Protein AF-A0A1Q4BIL8-F1 (afdb_monomer_lite)

pLDDT: mean 84.54, std 13.26, range [39.22, 97.56]

Radius of gyration: 21.9 Å; chains: 1; bounding box: 58×53×79 Å

Foldseek 3Di:
DVLVVVLLVVVVVQQQAAFPQFDPVLCVVLVLPPDPLSGHGLCNCPQVLLLVLVLVVVVCVLVPVVLVCQCVVDPVSVVVSVVVSLVSSLVSLLVVQLVVLVVCVVSVRGPPDPVSSVSSSVSNSVNNVSNVVSQQSDAFPLQGTNSLVRVCSVVVVCVVVLVVVVVVCCVVVVFPPVLVVVLVVLLVVLLVLLVVLLCVLVVLPDDDDPPCSCQALSVLLSCLLQSLQVSLQVVLVVVLVCCCVPVVDDPVVSLVSSLVSSLVSSVVSLVSSVVSNVPPDPRPSVSSSVSSNCQQNVQSVSCSVRVDPDGRHSSSSSSVSSRVVRVVVPDPPPPPPPPPPDD

Sequence (343 aa):
MAVIAGVLIVYALGSKIPLPGLDAERLVAAGASQGPAARFSVMALGLTPLLTVLVFIEFARLLIPQFRQWQSASFANAVWVGRIVTICAIVLAALQGFGVVAALTRIGVVEADNATILADVAALVGGTLVLIWLADRIVLPGVGNGFWLLWIAPFLAGLATQIAIAIAAMQTGAVTGSAVLISAAYLLIASAAVVVVNIIIARGESGQDSTSELGGPKGIAMRALIWSPLLANVAAGYIAALFYVVFAWSTPALLLTRLILFIPLIVLFVLAYARQTNGQGAVPWSLLALLQLVVCVVGEWLTMGLGLPWRLDGALLIVTVTVLTSLLRLLPVSRGAPATASA

Structure (mmCIF, N/CA/C/O backbone):
data_AF-A0A1Q4BIL8-F1
#
_entry.id   AF-A0A1Q4BIL8-F1
#
loop_
_atom_site.group_PDB
_atom_site.id
_atom_site.type_symbol
_atom_site.label_atom_id
_atom_site.label_alt_id
_atom_site.label_comp_id
_atom_site.label_asym_id
_atom_site.label_entity_id
_atom_site.label_seq_id
_atom_site.pdbx_PDB_ins_code
_atom_site.Cartn_x
_atom_site.Cartn_y
_atom_site.Cartn_z
_atom_site.occupancy
_atom_site.B_iso_or_equiv
_atom_site.auth_seq_id
_atom_site.auth_comp_id
_atom_site.auth_asym_id
_atom_site.auth_atom_id
_atom_site.pdbx_PDB_model_num
ATOM 1 N N . MET A 1 1 ? -3.088 -20.355 9.223 1.00 80.94 1 MET A N 1
ATOM 2 C CA . MET A 1 1 ? -1.667 -20.282 8.806 1.00 80.94 1 MET A CA 1
ATOM 3 C C . MET A 1 1 ? -1.402 -20.935 7.450 1.00 80.94 1 MET A C 1
ATOM 5 O O . MET A 1 1 ? -0.901 -20.238 6.581 1.00 80.94 1 MET A O 1
ATOM 9 N N . ALA A 1 2 ? -1.784 -22.199 7.212 1.00 85.88 2 ALA A N 1
ATOM 10 C CA . ALA A 1 2 ? -1.545 -22.874 5.922 1.00 85.88 2 ALA A CA 1
ATOM 11 C C . ALA A 1 2 ? -2.129 -22.132 4.700 1.00 85.88 2 ALA A C 1
ATOM 13 O O . ALA A 1 2 ? -1.437 -21.958 3.703 1.00 85.88 2 ALA A O 1
ATOM 14 N N . VAL A 1 3 ? -3.361 -21.614 4.806 1.00 87.62 3 VAL A N 1
ATOM 15 C CA . VAL A 1 3 ? -4.001 -20.816 3.738 1.00 87.62 3 VAL A CA 1
ATOM 16 C C . VAL A 1 3 ? -3.187 -19.565 3.398 1.00 87.62 3 VAL A C 1
ATOM 18 O O . VAL A 1 3 ? -2.962 -19.281 2.229 1.00 87.62 3 VAL A O 1
ATOM 21 N N . ILE A 1 4 ? -2.693 -18.850 4.413 1.00 88.81 4 ILE A N 1
ATOM 22 C CA . ILE A 1 4 ? -1.891 -17.633 4.227 1.00 88.81 4 ILE A CA 1
ATOM 23 C C . ILE A 1 4 ? -0.582 -17.968 3.508 1.00 88.81 4 ILE A C 1
ATOM 25 O O . ILE A 1 4 ? -0.230 -17.303 2.540 1.00 88.81 4 ILE A O 1
ATOM 29 N N . ALA A 1 5 ? 0.113 -19.025 3.940 1.00 88.56 5 ALA A N 1
ATOM 30 C CA . ALA A 1 5 ? 1.338 -19.473 3.285 1.00 88.56 5 ALA A CA 1
ATOM 31 C C . ALA A 1 5 ? 1.084 -19.868 1.821 1.00 88.56 5 ALA A C 1
ATOM 33 O O . ALA A 1 5 ? 1.806 -19.417 0.938 1.00 88.56 5 ALA A O 1
ATOM 34 N N . GLY A 1 6 ? 0.023 -20.636 1.552 1.00 90.81 6 GLY A N 1
ATOM 35 C CA . GLY A 1 6 ? -0.364 -21.015 0.192 1.00 90.81 6 GLY A CA 1
ATOM 36 C C . GLY A 1 6 ? -0.649 -19.804 -0.696 1.00 90.81 6 GLY A C 1
ATOM 37 O O . GLY A 1 6 ? -0.119 -19.713 -1.799 1.00 90.81 6 GLY A O 1
ATOM 38 N N . VAL A 1 7 ? -1.410 -18.830 -0.196 1.00 91.56 7 VAL A N 1
ATOM 39 C CA . VAL A 1 7 ? -1.706 -17.582 -0.914 1.00 91.56 7 VAL A CA 1
ATOM 40 C C . VAL A 1 7 ? -0.429 -16.790 -1.222 1.00 91.56 7 VAL A C 1
ATOM 42 O O . VAL A 1 7 ? -0.251 -16.337 -2.351 1.00 91.56 7 VAL A O 1
ATOM 45 N N . LEU A 1 8 ? 0.486 -16.654 -0.255 1.00 88.94 8 LEU A N 1
ATOM 46 C CA . LEU A 1 8 ? 1.759 -15.954 -0.461 1.00 88.94 8 LEU A CA 1
ATOM 47 C C . LEU A 1 8 ? 2.669 -16.682 -1.460 1.00 88.94 8 LEU A C 1
ATOM 49 O O . LEU A 1 8 ? 3.360 -16.027 -2.237 1.00 88.94 8 LEU A O 1
ATOM 53 N N . ILE A 1 9 ? 2.642 -18.017 -1.486 1.00 90.25 9 ILE A N 1
ATOM 54 C CA . ILE A 1 9 ? 3.358 -18.820 -2.486 1.00 90.25 9 ILE A CA 1
ATOM 55 C C . ILE A 1 9 ? 2.775 -18.583 -3.880 1.00 90.25 9 ILE A C 1
ATOM 57 O O . ILE A 1 9 ? 3.532 -18.323 -4.811 1.00 90.25 9 ILE A O 1
ATOM 61 N N . VAL A 1 10 ? 1.447 -18.618 -4.034 1.00 91.19 10 VAL A N 1
ATOM 62 C CA . VAL A 1 10 ? 0.792 -18.346 -5.325 1.00 91.19 10 VAL A CA 1
ATOM 63 C C . VAL A 1 10 ? 1.121 -16.933 -5.808 1.00 91.19 10 VAL A C 1
ATOM 65 O O . VAL A 1 10 ? 1.480 -16.759 -6.971 1.00 91.19 10 VAL A O 1
ATOM 68 N N . TYR A 1 11 ? 1.091 -15.941 -4.915 1.00 89.94 11 TYR A N 1
ATOM 69 C CA . TYR A 1 11 ? 1.528 -14.578 -5.220 1.00 89.94 11 TYR A CA 1
ATOM 70 C C . TYR A 1 11 ? 2.993 -14.531 -5.691 1.00 89.94 11 TYR A C 1
ATOM 72 O O . TYR A 1 11 ? 3.292 -13.937 -6.726 1.00 89.94 11 TYR A O 1
ATOM 80 N N . ALA A 1 12 ? 3.904 -15.189 -4.968 1.00 86.62 12 ALA A N 1
ATOM 81 C CA . ALA A 1 12 ? 5.334 -15.203 -5.279 1.00 86.62 12 ALA A CA 1
ATOM 82 C C . ALA A 1 12 ? 5.684 -15.975 -6.562 1.00 86.62 12 ALA A C 1
ATOM 84 O O . ALA A 1 12 ? 6.704 -15.694 -7.190 1.00 86.62 12 ALA A O 1
ATOM 85 N N . LEU A 1 13 ? 4.877 -16.967 -6.942 1.00 89.38 13 LEU A N 1
ATOM 86 C CA . LEU A 1 13 ? 4.998 -17.655 -8.225 1.00 89.38 13 LEU A CA 1
ATOM 87 C C . LEU A 1 13 ? 4.446 -16.781 -9.351 1.00 89.38 13 LEU A C 1
ATOM 89 O O . LEU A 1 13 ? 5.132 -16.579 -10.348 1.00 89.38 13 LEU A O 1
ATOM 93 N N . GLY A 1 14 ? 3.258 -16.198 -9.166 1.00 87.62 14 GLY A N 1
ATOM 94 C CA . GLY A 1 14 ? 2.633 -15.307 -10.143 1.00 87.62 14 GLY A CA 1
ATOM 95 C C . GLY A 1 14 ? 3.488 -14.081 -10.471 1.00 87.62 14 GLY A C 1
ATOM 96 O O . GLY A 1 14 ? 3.580 -13.694 -11.631 1.00 87.62 14 GLY A O 1
ATOM 97 N N . SER A 1 15 ? 4.192 -13.517 -9.486 1.00 84.56 15 SER A N 1
ATOM 98 C CA . SER A 1 15 ? 5.105 -12.384 -9.697 1.00 84.56 15 SER A CA 1
ATOM 99 C C . SER A 1 15 ? 6.368 -12.726 -10.499 1.00 84.56 15 SER A C 1
ATOM 101 O O . SER A 1 15 ? 7.107 -11.826 -10.895 1.00 84.56 15 SER A O 1
ATOM 103 N N . LYS A 1 16 ? 6.622 -14.013 -10.765 1.00 86.06 16 LYS A N 1
ATOM 104 C CA . LYS A 1 16 ? 7.736 -14.488 -11.599 1.00 86.06 16 LYS A CA 1
ATOM 105 C C . LYS A 1 16 ? 7.311 -14.880 -13.013 1.00 86.06 16 LYS A C 1
ATOM 107 O O . LYS A 1 16 ? 8.192 -15.109 -13.835 1.00 86.06 16 LYS A O 1
ATOM 112 N N . ILE A 1 17 ? 6.009 -14.967 -13.295 1.00 89.06 17 ILE A N 1
ATOM 113 C CA . ILE A 1 17 ? 5.495 -15.299 -14.630 1.00 89.06 17 ILE A CA 1
ATOM 114 C C . ILE A 1 17 ? 5.518 -14.017 -15.477 1.00 89.06 17 ILE A C 1
ATOM 116 O O . ILE A 1 17 ? 4.785 -13.083 -15.137 1.00 89.06 17 ILE A O 1
ATOM 120 N N . PRO A 1 18 ? 6.350 -13.932 -16.533 1.00 88.75 18 PRO A N 1
ATOM 121 C CA . PRO A 1 18 ? 6.427 -12.748 -17.384 1.00 88.75 18 PRO A CA 1
ATOM 122 C C . PRO A 1 18 ? 5.135 -12.552 -18.183 1.00 88.75 18 PRO A C 1
ATOM 124 O O . PRO A 1 18 ? 4.337 -13.479 -18.339 1.00 88.75 18 PRO A O 1
ATOM 127 N N . LEU A 1 19 ? 4.931 -11.335 -18.685 1.00 89.44 19 LEU A N 1
ATOM 128 C CA . LEU A 1 19 ? 3.843 -11.072 -19.624 1.00 89.44 19 LEU A CA 1
ATOM 129 C C . LEU A 1 19 ? 4.059 -11.846 -20.941 1.00 89.44 19 LEU A C 1
ATOM 131 O O . LEU A 1 19 ? 5.206 -11.951 -21.380 1.00 89.44 19 LEU A O 1
ATOM 135 N N . PRO A 1 20 ? 2.993 -12.383 -21.563 1.00 87.44 20 PRO A N 1
ATOM 136 C CA . PRO A 1 20 ? 3.086 -13.146 -22.809 1.00 87.44 20 PRO A CA 1
ATOM 137 C C . PRO A 1 20 ? 3.839 -12.434 -23.940 1.00 87.44 20 PRO A C 1
ATOM 139 O O . PRO A 1 20 ? 4.628 -13.071 -24.632 1.00 87.44 20 PRO A O 1
ATOM 142 N N . GLY A 1 21 ? 3.606 -11.133 -24.123 1.00 84.81 21 GLY A N 1
ATOM 143 C CA . GLY A 1 21 ? 4.188 -10.321 -25.193 1.00 84.81 21 GLY A CA 1
ATOM 144 C C . GLY A 1 21 ? 5.565 -9.727 -24.903 1.00 84.81 21 GLY A C 1
ATOM 145 O O . GLY A 1 21 ? 6.046 -8.909 -25.686 1.00 84.81 21 GLY A O 1
ATOM 146 N N . LEU A 1 22 ? 6.180 -10.069 -23.768 1.00 85.31 22 LEU A N 1
ATOM 147 C CA . LEU A 1 22 ? 7.385 -9.403 -23.283 1.00 85.31 22 LEU A CA 1
ATOM 148 C C . LEU A 1 22 ? 8.672 -10.044 -23.809 1.00 85.31 22 LEU A C 1
ATOM 150 O O . LEU A 1 22 ? 8.974 -11.200 -23.515 1.00 85.31 22 LEU A O 1
ATOM 154 N N . ASP A 1 23 ? 9.487 -9.241 -24.492 1.00 84.25 23 ASP A N 1
ATOM 155 C CA . ASP A 1 23 ? 10.828 -9.623 -24.928 1.00 84.25 23 ASP A CA 1
ATOM 156 C C . ASP A 1 23 ? 11.857 -9.343 -23.815 1.00 84.25 23 ASP A C 1
ATOM 158 O O . ASP A 1 23 ? 12.168 -8.194 -23.476 1.00 84.25 23 ASP A O 1
ATOM 162 N N . ALA A 1 24 ? 12.385 -10.415 -23.219 1.00 78.19 24 ALA A N 1
ATOM 163 C CA . ALA A 1 24 ? 13.335 -10.337 -22.112 1.00 78.19 24 ALA A CA 1
ATOM 164 C C . ALA A 1 24 ? 14.698 -9.750 -22.521 1.00 78.19 24 ALA A C 1
ATOM 166 O O . ALA A 1 24 ? 15.341 -9.087 -21.704 1.00 78.19 24 ALA A O 1
ATOM 167 N N . GLU A 1 25 ? 15.141 -9.958 -23.762 1.00 80.62 25 GLU A N 1
ATOM 168 C CA . GLU A 1 25 ? 16.418 -9.426 -24.245 1.00 80.62 25 GLU A CA 1
ATOM 169 C C . GLU A 1 25 ? 16.317 -7.916 -24.450 1.00 80.62 25 GLU A C 1
ATOM 171 O O . GLU A 1 25 ? 17.175 -7.158 -23.986 1.00 80.62 25 GLU A O 1
ATOM 176 N N . ARG A 1 26 ? 15.210 -7.455 -25.044 1.00 80.69 26 ARG A N 1
ATOM 177 C CA . ARG A 1 26 ? 14.934 -6.019 -25.199 1.00 80.69 26 ARG A CA 1
ATOM 178 C C . ARG A 1 26 ? 14.719 -5.323 -23.866 1.00 80.69 26 ARG A C 1
ATOM 180 O O . ARG A 1 26 ? 15.153 -4.185 -23.702 1.00 80.69 26 ARG A O 1
ATOM 187 N N . LEU A 1 27 ? 14.117 -6.006 -22.891 1.00 77.00 27 LEU A N 1
ATOM 188 C CA . LEU A 1 27 ? 13.995 -5.495 -21.527 1.00 77.00 27 LEU A CA 1
ATOM 189 C C . LEU A 1 27 ? 15.375 -5.229 -20.897 1.00 77.00 27 LEU A C 1
ATOM 191 O O . LEU A 1 27 ? 15.571 -4.206 -20.237 1.00 77.00 27 LEU A O 1
ATOM 195 N N . VAL A 1 28 ? 16.342 -6.129 -21.112 1.00 77.12 28 VAL A N 1
ATOM 196 C CA . VAL A 1 28 ? 17.721 -5.955 -20.632 1.00 77.12 28 VAL A CA 1
ATOM 197 C C . VAL A 1 28 ? 18.429 -4.828 -21.371 1.00 77.12 28 VAL A C 1
ATOM 199 O O . VAL A 1 28 ? 19.039 -3.974 -20.726 1.00 77.12 28 VAL A O 1
ATOM 202 N N . ALA A 1 29 ? 18.304 -4.784 -22.697 1.00 77.19 29 ALA A N 1
ATOM 203 C CA . ALA A 1 29 ? 18.893 -3.735 -23.525 1.00 77.19 29 ALA A CA 1
ATOM 204 C C . ALA A 1 29 ? 18.345 -2.336 -23.185 1.00 77.19 29 ALA A C 1
ATOM 206 O O . ALA A 1 29 ? 19.090 -1.361 -23.203 1.00 77.19 29 ALA A O 1
ATOM 207 N N . ALA A 1 30 ? 17.071 -2.240 -22.793 1.00 71.94 30 ALA A N 1
ATOM 208 C CA . ALA A 1 30 ? 16.441 -1.003 -22.335 1.00 71.94 30 ALA A CA 1
ATOM 209 C C . ALA A 1 30 ? 16.887 -0.561 -20.922 1.00 71.94 30 ALA A C 1
ATOM 211 O O . ALA A 1 30 ? 16.374 0.427 -20.399 1.00 71.94 30 ALA A O 1
ATOM 212 N N . GLY A 1 31 ? 17.793 -1.298 -20.262 1.00 66.50 31 GLY A N 1
ATOM 213 C CA . GLY A 1 31 ? 18.206 -1.040 -18.876 1.00 66.50 31 GLY A CA 1
ATOM 214 C C . GLY A 1 31 ? 17.116 -1.346 -17.842 1.00 66.50 31 GLY A C 1
ATOM 215 O O . GLY A 1 31 ? 17.306 -1.122 -16.647 1.00 66.50 31 GLY A O 1
ATOM 216 N N . ALA A 1 32 ? 15.986 -1.900 -18.284 1.00 63.28 32 ALA A N 1
ATOM 217 C CA . ALA A 1 32 ? 14.802 -2.168 -17.480 1.00 63.28 32 ALA A CA 1
ATOM 218 C C . ALA A 1 32 ? 14.829 -3.554 -16.815 1.00 63.28 32 ALA A C 1
ATOM 220 O O . ALA A 1 32 ? 13.809 -3.990 -16.305 1.00 63.28 32 ALA A O 1
ATOM 221 N N . SER A 1 33 ? 15.968 -4.256 -16.808 1.00 54.44 33 SER A N 1
ATOM 222 C CA . SER A 1 33 ? 16.134 -5.580 -16.183 1.00 54.44 33 SER A CA 1
ATOM 223 C C . SER A 1 33 ? 16.977 -5.581 -14.903 1.00 54.44 33 SER A C 1
ATOM 225 O O . SER A 1 33 ? 16.981 -6.572 -14.173 1.00 54.44 33 SER A O 1
ATOM 227 N N . GLN A 1 34 ? 17.704 -4.495 -14.611 1.00 48.97 34 GLN A N 1
ATOM 228 C CA . GLN A 1 34 ? 18.742 -4.489 -13.567 1.00 48.97 34 GLN A CA 1
ATOM 229 C C . GLN A 1 34 ? 18.225 -4.205 -12.145 1.00 48.97 34 GLN A C 1
ATOM 231 O O . GLN A 1 34 ? 19.009 -4.033 -11.215 1.00 48.97 34 GLN A O 1
ATOM 236 N N . GLY A 1 35 ? 16.906 -4.184 -11.947 1.00 51.28 35 GLY A N 1
ATOM 237 C CA . GLY A 1 35 ? 16.283 -4.019 -10.636 1.00 51.28 35 GLY A CA 1
ATOM 238 C C . GLY A 1 35 ? 15.449 -5.243 -10.239 1.00 51.28 35 GLY A C 1
ATOM 239 O O . GLY A 1 35 ? 14.772 -5.821 -11.086 1.00 51.28 35 GLY A O 1
ATOM 240 N N . PRO A 1 36 ? 15.371 -5.612 -8.950 1.00 39.53 36 PRO A N 1
ATOM 241 C CA . PRO A 1 36 ? 14.417 -6.626 -8.477 1.00 39.53 36 PRO A CA 1
ATOM 242 C C . PRO A 1 36 ? 12.952 -6.210 -8.656 1.00 39.53 36 PRO A C 1
ATOM 244 O O . PRO A 1 36 ? 12.070 -7.060 -8.623 1.00 39.53 36 PRO A O 1
ATOM 247 N N . ALA A 1 37 ? 12.702 -4.914 -8.872 1.00 40.00 37 ALA A N 1
ATOM 248 C CA . ALA A 1 37 ? 11.408 -4.348 -9.247 1.00 40.00 37 ALA A CA 1
ATOM 249 C C . ALA A 1 37 ? 11.128 -4.399 -10.764 1.00 40.00 37 ALA A C 1
ATOM 251 O O . ALA A 1 37 ? 10.037 -4.046 -11.199 1.00 40.00 37 ALA A O 1
ATOM 252 N N . ALA A 1 38 ? 12.095 -4.822 -11.579 1.00 49.19 38 ALA A N 1
ATOM 253 C CA . ALA A 1 38 ? 12.089 -4.641 -13.026 1.00 49.19 38 ALA A CA 1
ATOM 254 C C . ALA A 1 38 ? 11.668 -5.919 -13.782 1.00 49.19 38 ALA A C 1
ATOM 256 O O . ALA A 1 38 ? 12.144 -6.227 -14.869 1.00 49.19 38 ALA A O 1
ATOM 257 N N . ARG A 1 39 ? 10.767 -6.704 -13.180 1.00 60.94 39 ARG A N 1
ATOM 258 C CA . ARG A 1 39 ? 10.135 -7.862 -13.825 1.00 60.94 39 ARG A CA 1
ATOM 259 C C . ARG A 1 39 ? 8.656 -7.568 -14.016 1.00 60.94 39 ARG A C 1
ATOM 261 O O . ARG A 1 39 ? 7.861 -7.714 -13.089 1.00 60.94 39 ARG A O 1
ATOM 268 N N . PHE A 1 40 ? 8.298 -7.141 -15.222 1.00 76.56 40 PHE A N 1
ATOM 269 C CA . PHE A 1 40 ? 6.902 -7.027 -15.629 1.00 76.56 40 PHE A CA 1
ATOM 270 C C . PHE A 1 40 ? 6.308 -8.436 -15.704 1.00 76.56 40 PHE A C 1
ATOM 272 O O . PHE A 1 40 ? 6.622 -9.226 -16.594 1.00 76.56 40 PHE A O 1
ATOM 279 N N . SER A 1 41 ? 5.503 -8.765 -14.699 1.00 86.88 41 SER A N 1
ATOM 280 C CA . SER A 1 41 ? 4.825 -10.050 -14.560 1.00 86.88 41 SER A CA 1
ATOM 281 C C . SER A 1 41 ? 3.327 -9.908 -14.786 1.00 86.88 41 SER A C 1
ATOM 283 O O . SER A 1 41 ? 2.784 -8.802 -14.759 1.00 86.88 41 SER A O 1
ATOM 285 N N . VAL A 1 42 ? 2.628 -11.036 -14.904 1.00 91.00 42 VAL A N 1
ATOM 286 C CA . VAL A 1 42 ? 1.153 -11.064 -14.911 1.00 91.00 42 VAL A CA 1
ATOM 287 C C . VAL A 1 42 ? 0.544 -10.446 -13.642 1.00 91.00 42 VAL A C 1
ATOM 289 O O . VAL A 1 42 ? -0.599 -10.006 -13.654 1.00 91.00 42 VAL A O 1
ATOM 292 N N . MET A 1 43 ? 1.318 -10.350 -12.552 1.00 89.88 43 MET A N 1
ATOM 293 C CA . MET A 1 43 ? 0.922 -9.714 -11.289 1.00 89.88 43 MET A CA 1
ATOM 294 C C . MET A 1 43 ? 1.435 -8.272 -11.142 1.00 89.88 43 MET A C 1
ATOM 296 O O . MET A 1 43 ? 1.355 -7.717 -10.047 1.00 89.88 43 MET A O 1
ATOM 300 N N . ALA A 1 44 ? 1.954 -7.642 -12.203 1.00 88.62 44 ALA A N 1
ATOM 301 C CA . ALA A 1 44 ? 2.613 -6.333 -12.116 1.00 88.62 44 ALA A CA 1
ATOM 302 C C . ALA A 1 44 ? 1.698 -5.197 -11.623 1.00 88.62 44 ALA A C 1
ATOM 304 O O . ALA A 1 44 ? 2.159 -4.331 -10.883 1.00 88.62 44 ALA A O 1
ATOM 305 N N . LEU A 1 45 ? 0.403 -5.204 -11.973 1.00 90.62 45 LEU A N 1
ATOM 306 C CA . LEU A 1 45 ? -0.562 -4.232 -11.429 1.00 90.62 45 LEU A CA 1
ATOM 307 C C . LEU A 1 45 ? -0.812 -4.431 -9.924 1.00 90.62 45 LEU A C 1
ATOM 309 O O . LEU A 1 45 ? -1.206 -3.497 -9.214 1.00 90.62 45 LEU A O 1
ATOM 313 N N . GLY A 1 46 ? -0.602 -5.654 -9.434 1.00 91.75 46 GLY A N 1
ATOM 314 C CA . GLY A 1 46 ? -0.891 -6.049 -8.067 1.00 91.75 46 GLY A CA 1
ATOM 315 C C . GLY A 1 46 ? -2.346 -5.776 -7.683 1.00 91.75 46 GLY A C 1
ATOM 316 O O . GLY A 1 46 ? -3.280 -5.968 -8.467 1.00 91.75 46 GLY A O 1
ATOM 317 N N . LEU A 1 47 ? -2.523 -5.299 -6.451 1.00 93.88 47 LEU A N 1
ATOM 318 C CA . LEU A 1 47 ? -3.811 -4.883 -5.891 1.00 93.88 47 LEU A CA 1
ATOM 319 C C . LEU A 1 47 ? -4.054 -3.368 -5.993 1.00 93.88 47 LEU A C 1
ATOM 321 O O . LEU A 1 47 ? -5.013 -2.863 -5.409 1.00 93.88 47 LEU A O 1
ATOM 325 N N . THR A 1 48 ? -3.217 -2.636 -6.734 1.00 92.62 48 THR A N 1
ATOM 326 C CA . THR A 1 48 ? -3.340 -1.179 -6.911 1.00 92.62 48 THR A CA 1
ATOM 327 C C . THR A 1 48 ? -4.703 -0.757 -7.473 1.00 92.62 48 THR A C 1
ATOM 329 O O . THR A 1 48 ? -5.303 0.147 -6.888 1.00 92.62 48 THR A O 1
ATOM 332 N N . PRO A 1 49 ? -5.270 -1.422 -8.507 1.00 95.50 49 PRO A N 1
ATOM 333 C CA . PRO A 1 49 ? -6.599 -1.067 -9.008 1.00 95.50 49 PRO A CA 1
ATOM 334 C C . PRO A 1 49 ? -7.681 -1.190 -7.929 1.00 95.50 49 PRO A C 1
ATOM 336 O O . PRO A 1 49 ? -8.534 -0.313 -7.798 1.00 95.50 49 PRO A O 1
ATOM 339 N N . LEU A 1 50 ? -7.614 -2.246 -7.107 1.00 95.81 50 LEU A N 1
ATOM 340 C CA . LEU A 1 50 ? -8.550 -2.454 -6.003 1.00 95.81 50 LEU A CA 1
ATOM 341 C C . LEU A 1 50 ? -8.366 -1.397 -4.905 1.00 95.81 50 LEU A C 1
ATOM 343 O O . LEU A 1 50 ? -9.357 -0.842 -4.431 1.00 95.81 50 LEU A O 1
ATOM 347 N N . LEU A 1 51 ? -7.119 -1.085 -4.527 1.00 94.69 51 LEU A N 1
ATOM 348 C CA . LEU A 1 51 ? -6.820 -0.036 -3.549 1.00 94.69 51 LEU A CA 1
ATOM 349 C C . LEU A 1 51 ? -7.462 1.293 -3.963 1.00 94.69 51 LEU A C 1
ATOM 351 O O . LEU A 1 51 ? -8.102 1.939 -3.136 1.00 94.69 51 LEU A O 1
ATOM 355 N N . THR A 1 52 ? -7.323 1.682 -5.235 1.00 94.69 52 THR A N 1
ATOM 356 C CA . THR A 1 52 ? -7.904 2.922 -5.760 1.00 94.69 52 THR A CA 1
ATOM 357 C C . THR A 1 52 ? -9.415 2.962 -5.545 1.00 94.69 52 THR A C 1
ATOM 359 O O . THR A 1 52 ? -9.926 3.940 -5.002 1.00 94.69 52 THR A O 1
ATOM 362 N N . VAL A 1 53 ? -10.138 1.893 -5.892 1.00 96.25 53 VAL A N 1
ATOM 363 C CA . VAL A 1 53 ? -11.593 1.838 -5.676 1.00 96.25 53 VAL A CA 1
ATOM 364 C C . VAL A 1 53 ? -11.945 1.908 -4.193 1.00 96.25 53 VAL A C 1
ATOM 366 O O . VAL A 1 53 ? -12.843 2.656 -3.810 1.00 96.25 53 VAL A O 1
ATOM 369 N N . LEU A 1 54 ? -11.239 1.157 -3.344 1.00 94.50 54 LEU A N 1
ATOM 370 C CA . LEU A 1 54 ? -11.507 1.150 -1.908 1.00 94.50 54 LEU A CA 1
ATOM 371 C C . LEU A 1 54 ? -11.296 2.529 -1.277 1.00 94.50 54 LEU A C 1
ATOM 373 O O . LEU A 1 54 ? -12.090 2.929 -0.430 1.00 94.50 54 LEU A O 1
ATOM 377 N N . VAL A 1 55 ? -10.282 3.276 -1.722 1.00 94.44 55 VAL A N 1
ATOM 378 C CA . VAL A 1 55 ? -10.058 4.663 -1.300 1.00 94.44 55 VAL A CA 1
ATOM 379 C C . VAL A 1 55 ? -11.263 5.540 -1.646 1.00 94.44 55 VAL A C 1
ATOM 381 O O . VAL A 1 55 ? -11.755 6.252 -0.774 1.00 94.44 55 VAL A O 1
ATOM 384 N N . PHE A 1 56 ? -11.794 5.457 -2.871 1.00 93.44 56 PHE A N 1
ATOM 385 C CA . PHE A 1 56 ? -12.995 6.211 -3.257 1.00 93.44 56 PHE A CA 1
ATOM 386 C C . PHE A 1 56 ? -14.231 5.820 -2.440 1.00 93.44 56 PHE A C 1
ATOM 388 O O . PHE A 1 56 ? -14.996 6.692 -2.026 1.00 93.44 56 PHE A O 1
ATOM 395 N N . ILE A 1 57 ? -14.416 4.530 -2.156 1.00 93.44 57 ILE A N 1
ATOM 396 C CA . ILE A 1 57 ? -15.501 4.071 -1.284 1.00 93.44 57 ILE A CA 1
ATOM 397 C C . ILE A 1 57 ? -15.327 4.591 0.143 1.00 93.44 57 ILE A C 1
ATOM 399 O O . ILE A 1 57 ? -16.310 5.000 0.760 1.00 93.44 57 ILE A O 1
ATOM 403 N N . GLU A 1 58 ? -14.108 4.612 0.681 1.00 92.81 58 GLU A N 1
ATOM 404 C CA . GLU A 1 58 ? -13.878 5.144 2.023 1.00 92.81 58 GLU A CA 1
ATOM 405 C C . GLU A 1 58 ? -14.108 6.659 2.063 1.00 92.81 58 GLU A C 1
ATOM 407 O O . GLU A 1 58 ? -14.779 7.143 2.972 1.00 92.81 58 GLU A O 1
ATOM 412 N N . PHE A 1 59 ? -13.694 7.402 1.032 1.00 92.69 59 PHE A N 1
ATOM 413 C CA . PHE A 1 59 ? -14.079 8.806 0.866 1.00 92.69 59 PHE A CA 1
ATOM 414 C C . PHE A 1 59 ? -15.598 8.993 0.881 1.00 92.69 59 PHE A C 1
ATOM 416 O O . PHE A 1 59 ? -16.108 9.806 1.655 1.00 92.69 59 PHE A O 1
ATOM 423 N N . ALA A 1 60 ? -16.334 8.208 0.089 1.00 91.44 60 ALA A N 1
ATOM 424 C CA . ALA A 1 60 ? -17.793 8.257 0.066 1.00 91.44 60 ALA A CA 1
ATOM 425 C C . ALA A 1 60 ? -18.398 7.953 1.446 1.00 91.44 60 ALA A C 1
ATOM 427 O O . ALA A 1 60 ? -19.327 8.636 1.870 1.00 91.44 60 ALA A O 1
ATOM 428 N N . ARG A 1 61 ? -17.843 6.993 2.199 1.00 89.38 61 ARG A N 1
ATOM 429 C CA . ARG A 1 61 ? -18.277 6.693 3.576 1.00 89.38 61 ARG A CA 1
ATOM 430 C C . ARG A 1 61 ? -18.024 7.839 4.543 1.00 89.38 61 ARG A C 1
ATOM 432 O O . ARG A 1 61 ? -18.807 7.993 5.480 1.00 89.38 61 ARG A O 1
ATOM 439 N N . LEU A 1 62 ? -16.931 8.584 4.388 1.00 89.25 62 LEU A N 1
ATOM 440 C CA . LEU A 1 62 ? -16.607 9.722 5.251 1.00 89.25 62 LEU A CA 1
ATOM 441 C C . LEU A 1 62 ? -17.487 10.937 4.948 1.00 89.25 62 LEU A C 1
ATOM 443 O O . LEU A 1 62 ? -17.902 11.625 5.877 1.00 89.25 62 LEU A O 1
ATOM 447 N N . LEU A 1 63 ? -17.790 11.169 3.671 1.00 89.50 63 LEU A N 1
ATOM 448 C CA . LEU A 1 63 ? -18.551 12.329 3.210 1.00 89.50 63 LEU A CA 1
ATOM 449 C C . LEU A 1 63 ? -20.070 12.126 3.293 1.00 89.50 63 LEU A C 1
ATOM 451 O O . LEU A 1 63 ? -20.798 13.077 3.565 1.00 89.50 63 LEU A O 1
ATOM 455 N N . ILE A 1 64 ? -20.555 10.900 3.073 1.00 90.75 64 ILE A N 1
ATOM 456 C CA . ILE A 1 64 ? -21.983 10.588 2.946 1.00 90.75 64 ILE A CA 1
ATOM 457 C C . ILE A 1 64 ? -22.405 9.633 4.080 1.00 90.75 64 ILE A C 1
ATOM 459 O O . ILE A 1 64 ? -22.291 8.409 3.943 1.00 90.75 64 ILE A O 1
ATOM 463 N N . PRO A 1 65 ? -22.939 10.144 5.208 1.00 84.19 65 PRO A N 1
ATOM 464 C CA . PRO A 1 65 ? -23.327 9.301 6.343 1.00 84.19 65 PRO A CA 1
ATOM 465 C C . PRO A 1 65 ? -24.447 8.311 5.988 1.00 84.19 65 PRO A C 1
ATOM 467 O O . PRO A 1 65 ? -24.437 7.179 6.468 1.00 84.19 65 PRO A O 1
ATOM 470 N N . GLN A 1 66 ? -25.364 8.700 5.095 1.00 87.19 66 GLN A N 1
ATOM 471 C CA . GLN A 1 66 ? -26.447 7.841 4.603 1.00 87.19 66 GLN A CA 1
ATOM 472 C C . GLN A 1 66 ? -25.918 6.601 3.872 1.00 87.19 66 GLN A C 1
ATOM 474 O O . GLN A 1 66 ? -26.426 5.504 4.086 1.00 87.19 66 GLN A O 1
ATOM 479 N N . PHE A 1 67 ? -24.862 6.746 3.061 1.00 87.75 67 PHE A N 1
ATOM 480 C CA . PHE A 1 67 ? -24.250 5.623 2.347 1.00 87.75 67 PHE A CA 1
ATOM 481 C C . PHE A 1 67 ? -23.657 4.606 3.323 1.00 87.75 67 PHE A C 1
ATOM 483 O O . PHE A 1 67 ? -23.854 3.402 3.171 1.00 87.75 67 PHE A O 1
ATOM 490 N N . A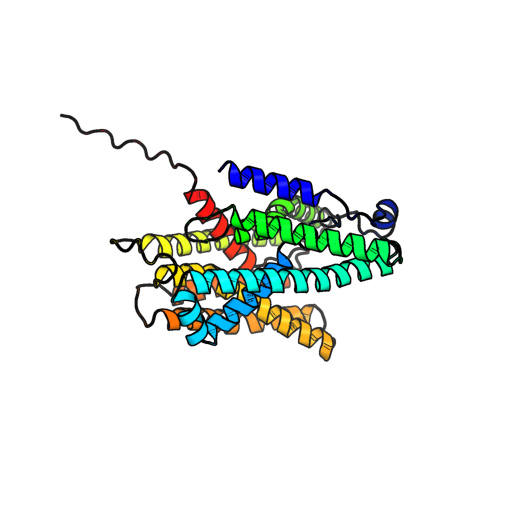RG A 1 68 ? -22.980 5.091 4.370 1.00 83.38 68 ARG A N 1
ATOM 491 C CA . ARG A 1 68 ? -22.433 4.226 5.418 1.00 83.38 68 ARG A CA 1
ATOM 492 C C . ARG A 1 68 ? -23.535 3.456 6.140 1.00 83.38 68 ARG A C 1
ATOM 494 O O . ARG A 1 68 ? -23.417 2.244 6.275 1.00 83.38 68 ARG A O 1
ATOM 501 N N . GLN A 1 69 ? -24.585 4.155 6.573 1.00 84.38 69 GLN A N 1
ATOM 502 C CA . GLN A 1 69 ? -25.718 3.543 7.269 1.00 84.38 69 GLN A CA 1
ATOM 503 C C . GLN A 1 69 ? -26.400 2.495 6.392 1.00 84.38 69 GLN A C 1
ATOM 505 O O . GLN A 1 69 ? -26.631 1.378 6.847 1.00 84.38 69 GLN A O 1
ATOM 510 N N . TRP A 1 70 ? -26.647 2.822 5.121 1.00 87.56 70 TRP A N 1
ATOM 511 C CA . TRP A 1 70 ? -27.224 1.899 4.151 1.00 87.56 70 TRP A CA 1
ATOM 512 C C . TRP A 1 70 ? -26.349 0.658 3.955 1.00 87.56 70 TRP A C 1
ATOM 514 O O . TRP A 1 70 ? -26.856 -0.463 3.988 1.00 87.56 70 TRP A O 1
ATOM 524 N N . GLN A 1 71 ? -25.032 0.831 3.826 1.00 84.94 71 GLN A N 1
ATOM 525 C CA . GLN A 1 71 ? -24.114 -0.294 3.687 1.00 84.94 71 GLN A CA 1
ATOM 526 C C . GLN A 1 71 ? -24.125 -1.201 4.929 1.00 84.94 71 GLN A C 1
ATOM 528 O O . GLN A 1 71 ? -24.088 -2.421 4.787 1.00 84.94 71 GLN A O 1
ATOM 533 N N . SER A 1 72 ? -24.178 -0.626 6.135 1.00 80.31 72 SER A N 1
ATOM 534 C CA . SER A 1 72 ? 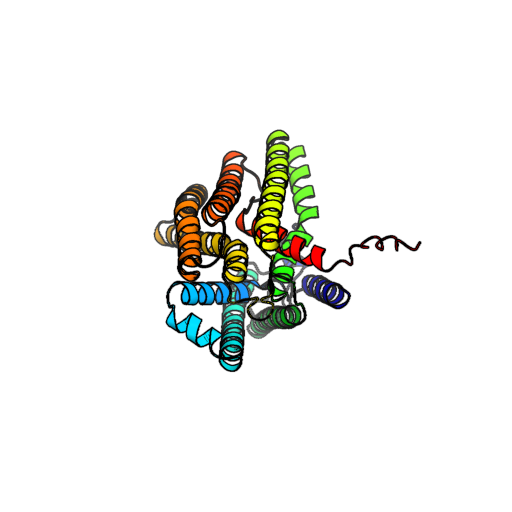-24.218 -1.392 7.387 1.00 80.31 72 SER A CA 1
ATOM 535 C C . SER A 1 72 ? -25.599 -1.954 7.738 1.00 80.31 72 SER A C 1
ATOM 537 O O . SER A 1 72 ? -25.688 -2.806 8.613 1.00 80.31 72 SER A O 1
ATOM 539 N N . ALA A 1 73 ? -26.670 -1.497 7.082 1.00 84.38 73 ALA A N 1
ATOM 540 C CA . ALA A 1 73 ? -28.043 -1.882 7.416 1.00 84.38 73 ALA A CA 1
ATOM 541 C C . ALA A 1 73 ? -28.378 -3.340 7.066 1.00 84.38 73 ALA A C 1
ATOM 543 O O . ALA A 1 73 ? -29.294 -3.914 7.647 1.00 84.38 73 ALA A O 1
ATOM 544 N N . SER A 1 74 ? -27.671 -3.945 6.108 1.00 86.94 74 SER A N 1
ATOM 545 C CA . SER A 1 74 ? -27.913 -5.331 5.707 1.00 86.94 74 SER A CA 1
ATOM 546 C C . SER A 1 74 ? -26.657 -5.993 5.159 1.00 86.94 74 SER A C 1
ATOM 548 O O . SER A 1 74 ? -25.864 -5.373 4.445 1.00 86.94 74 SER A O 1
ATOM 550 N N . PHE A 1 75 ? -26.529 -7.297 5.415 1.00 87.25 75 PHE A N 1
ATOM 551 C CA . PHE A 1 75 ? -25.510 -8.136 4.789 1.00 87.25 75 PHE A CA 1
ATOM 552 C C . PHE A 1 75 ? -25.596 -8.087 3.255 1.00 87.25 75 PHE A C 1
ATOM 554 O O . PHE A 1 75 ? -24.571 -8.013 2.580 1.00 87.25 75 PHE A O 1
ATOM 561 N N . ALA A 1 76 ? -26.811 -8.038 2.695 1.00 90.06 76 ALA A N 1
ATOM 562 C CA . ALA A 1 76 ? -27.014 -7.943 1.250 1.00 90.06 76 ALA A CA 1
ATOM 563 C C . ALA A 1 76 ? -26.407 -6.655 0.662 1.00 90.06 76 ALA A C 1
ATOM 565 O O . ALA A 1 76 ? -25.767 -6.703 -0.389 1.00 90.06 76 ALA A O 1
ATOM 566 N N . ASN A 1 77 ? -26.534 -5.525 1.368 1.00 90.12 77 ASN A N 1
ATOM 567 C CA . ASN A 1 77 ? -25.980 -4.240 0.934 1.00 90.12 77 ASN A CA 1
ATOM 568 C C . ASN A 1 77 ? -24.449 -4.258 0.978 1.00 90.12 77 ASN A C 1
ATOM 570 O O . ASN A 1 77 ? -23.793 -3.818 0.035 1.00 90.12 77 ASN A O 1
ATOM 574 N N . ALA A 1 78 ? -23.868 -4.822 2.040 1.00 85.88 78 ALA A N 1
ATOM 575 C CA . ALA A 1 78 ? -22.422 -4.983 2.152 1.00 85.88 78 ALA A CA 1
ATOM 576 C C . ALA A 1 78 ? -21.847 -5.850 1.016 1.00 85.88 78 ALA A C 1
ATOM 578 O O . ALA A 1 78 ? -20.846 -5.471 0.404 1.00 85.88 78 ALA A O 1
ATOM 579 N N . VAL A 1 79 ? -22.512 -6.964 0.682 1.00 89.44 79 VAL A N 1
ATOM 580 C CA . VAL A 1 79 ? -22.135 -7.833 -0.446 1.00 89.44 79 VAL A CA 1
ATOM 581 C C . VAL A 1 79 ? -22.273 -7.103 -1.782 1.00 89.44 79 VAL A C 1
ATOM 583 O O . VAL A 1 79 ? -21.398 -7.227 -2.639 1.00 89.44 79 VAL A O 1
ATOM 586 N N . TRP A 1 80 ? -23.337 -6.320 -1.971 1.00 92.50 80 TRP A N 1
ATOM 587 C CA . TRP A 1 80 ? -23.546 -5.558 -3.202 1.00 92.50 80 TRP A CA 1
ATOM 588 C C . TRP A 1 80 ? -22.458 -4.503 -3.423 1.00 92.50 80 TRP A C 1
ATOM 590 O O . TRP A 1 80 ? -21.881 -4.444 -4.508 1.00 92.50 80 TRP A O 1
ATOM 600 N N . VAL A 1 81 ? -22.098 -3.742 -2.381 1.00 92.12 81 VAL A N 1
ATOM 601 C CA . VAL A 1 81 ? -20.962 -2.805 -2.438 1.00 92.12 81 VAL A CA 1
ATOM 602 C C . VAL A 1 81 ? -19.670 -3.544 -2.773 1.00 92.12 81 VAL A C 1
ATOM 604 O O . VAL A 1 81 ? -18.911 -3.072 -3.613 1.00 92.12 81 VAL A O 1
ATOM 607 N N . GLY A 1 82 ? -19.438 -4.719 -2.179 1.00 91.69 82 GLY A N 1
ATOM 608 C CA . GLY A 1 82 ? -18.282 -5.558 -2.506 1.00 91.69 82 GLY A CA 1
ATOM 609 C C . GLY A 1 82 ? -18.214 -5.920 -3.993 1.00 91.69 82 GLY A C 1
ATOM 610 O O . GLY A 1 82 ? -17.176 -5.740 -4.622 1.00 91.69 82 GLY A O 1
ATOM 611 N N . ARG A 1 83 ? -19.336 -6.339 -4.592 1.00 93.56 83 ARG A N 1
ATOM 612 C CA . ARG A 1 83 ? -19.403 -6.658 -6.031 1.00 93.56 83 ARG A CA 1
ATOM 613 C C . ARG A 1 83 ? -19.093 -5.450 -6.908 1.00 93.56 83 ARG A C 1
ATOM 615 O O . ARG A 1 83 ? -18.342 -5.582 -7.869 1.00 93.56 83 ARG A O 1
ATOM 622 N N . ILE A 1 84 ? -19.636 -4.279 -6.573 1.00 95.38 84 ILE A N 1
ATOM 623 C CA . ILE A 1 84 ? -19.336 -3.041 -7.305 1.00 95.38 84 ILE A CA 1
ATOM 624 C C . ILE A 1 84 ? -17.862 -2.694 -7.194 1.00 95.38 84 ILE A C 1
ATOM 626 O O . ILE A 1 84 ? -17.246 -2.367 -8.202 1.00 95.38 84 ILE A O 1
ATOM 630 N N . VAL A 1 85 ? -17.284 -2.813 -5.997 1.00 95.38 85 VAL A N 1
ATOM 631 C CA . VAL A 1 85 ? -15.857 -2.568 -5.787 1.00 95.38 85 VAL A CA 1
ATOM 632 C C . VAL A 1 85 ? -15.018 -3.443 -6.714 1.00 95.38 85 VAL A C 1
ATOM 634 O O . VAL A 1 85 ? -14.128 -2.928 -7.390 1.00 95.38 85 VAL A O 1
ATOM 637 N N . THR A 1 86 ? -15.332 -4.736 -6.807 1.00 94.56 86 THR A N 1
ATOM 638 C CA . THR A 1 86 ? -14.641 -5.659 -7.714 1.00 94.56 86 THR A CA 1
ATOM 639 C C . THR A 1 86 ? -14.832 -5.271 -9.180 1.00 94.56 86 THR A C 1
ATOM 641 O O . THR A 1 86 ? -13.852 -5.221 -9.916 1.00 94.56 86 THR A O 1
ATOM 644 N N . ILE A 1 87 ? -16.053 -4.943 -9.615 1.00 96.56 87 ILE A N 1
ATOM 645 C CA . ILE A 1 87 ? -16.325 -4.539 -11.006 1.00 96.56 87 ILE A CA 1
ATOM 646 C C . ILE A 1 87 ? -15.552 -3.264 -11.365 1.00 96.56 87 ILE A C 1
ATOM 648 O O . ILE A 1 87 ? -14.871 -3.220 -12.388 1.00 96.56 87 ILE A O 1
ATOM 652 N N . CYS A 1 88 ? -15.591 -2.246 -10.505 1.00 97.38 88 CYS A N 1
ATOM 653 C CA . CYS A 1 88 ? -14.817 -1.024 -10.692 1.00 97.38 88 CYS A CA 1
ATOM 654 C C . CYS A 1 88 ? -13.310 -1.313 -10.725 1.00 97.38 88 CYS A C 1
ATOM 656 O O . CYS A 1 88 ? -12.596 -0.719 -11.531 1.00 97.38 88 CYS A O 1
ATOM 658 N N . ALA A 1 89 ? -12.823 -2.242 -9.896 1.00 96.81 89 ALA A N 1
ATOM 659 C CA . ALA A 1 89 ? -11.412 -2.612 -9.869 1.00 96.81 89 ALA A CA 1
ATOM 660 C C . ALA A 1 89 ? -10.980 -3.299 -11.171 1.00 96.81 89 ALA A C 1
ATOM 662 O O . ALA A 1 89 ? -9.886 -3.020 -11.647 1.00 96.81 89 ALA A O 1
ATOM 663 N N . ILE A 1 90 ? -11.835 -4.129 -11.780 1.00 97.38 90 ILE A N 1
ATOM 664 C CA . ILE A 1 90 ? -11.582 -4.748 -13.094 1.00 97.38 90 ILE A CA 1
ATOM 665 C C . ILE A 1 90 ? -11.470 -3.675 -14.180 1.00 97.38 90 ILE A C 1
ATOM 667 O O . ILE A 1 90 ? -10.521 -3.686 -14.960 1.00 97.38 90 ILE A O 1
ATOM 671 N N . VAL A 1 91 ? -12.411 -2.726 -14.214 1.00 97.56 91 VAL A N 1
ATOM 672 C CA . VAL A 1 91 ? -12.399 -1.632 -15.200 1.00 97.56 91 VAL A CA 1
ATOM 673 C C . VAL A 1 91 ? -11.143 -0.772 -15.042 1.00 97.56 91 VAL A C 1
ATOM 675 O O . VAL A 1 91 ? -10.473 -0.465 -16.029 1.00 97.56 91 VAL A O 1
ATOM 678 N N . LEU A 1 92 ? -10.771 -0.428 -13.804 1.00 97.00 92 LEU A N 1
ATOM 679 C CA . LEU A 1 92 ? -9.532 0.302 -13.537 1.00 97.00 92 LEU A CA 1
ATOM 680 C C . LEU A 1 92 ? -8.286 -0.518 -13.875 1.00 97.00 92 LEU A C 1
ATOM 682 O O . LEU A 1 92 ? -7.336 0.046 -14.407 1.00 97.00 92 LEU A O 1
ATOM 686 N N . ALA A 1 93 ? -8.279 -1.825 -13.608 1.00 97.25 93 ALA A N 1
ATOM 687 C CA . ALA A 1 93 ? -7.171 -2.704 -13.964 1.00 97.25 93 ALA A CA 1
ATOM 688 C C . ALA A 1 93 ? -6.985 -2.769 -15.483 1.00 97.25 93 ALA A C 1
ATOM 690 O O . ALA A 1 93 ? -5.853 -2.731 -15.949 1.00 97.25 93 ALA A O 1
ATOM 691 N N . ALA A 1 94 ? -8.072 -2.787 -16.259 1.00 97.38 94 ALA A N 1
ATOM 692 C CA . ALA A 1 94 ? -7.998 -2.745 -17.716 1.00 97.38 94 ALA A CA 1
ATOM 693 C C . ALA A 1 94 ? -7.400 -1.418 -18.211 1.00 97.38 94 ALA A C 1
ATOM 695 O O . ALA A 1 94 ? -6.497 -1.424 -19.045 1.00 97.38 94 ALA A O 1
ATOM 696 N N . LEU A 1 95 ? -7.837 -0.284 -17.650 1.00 97.00 95 LEU A N 1
ATOM 697 C CA . LEU A 1 95 ? -7.313 1.037 -18.014 1.00 97.00 95 LEU A CA 1
ATOM 698 C C . LEU A 1 95 ? -5.833 1.206 -17.626 1.00 97.00 95 LEU A C 1
ATOM 700 O O . LEU A 1 95 ? -5.026 1.670 -18.430 1.00 97.00 95 LEU A O 1
ATOM 704 N N . GLN A 1 96 ? -5.467 0.817 -16.401 1.00 95.12 96 GLN A N 1
ATOM 705 C CA . GLN A 1 96 ? -4.088 0.882 -15.907 1.00 95.12 96 GLN A CA 1
ATOM 706 C C . GLN A 1 96 ? -3.185 -0.103 -16.654 1.00 95.12 96 GLN A C 1
ATOM 708 O O . GLN A 1 96 ? -2.081 0.262 -17.051 1.00 95.12 96 GLN A O 1
ATOM 713 N N . GLY A 1 97 ? -3.669 -1.322 -16.895 1.00 95.06 97 GLY A N 1
ATOM 714 C CA . GLY A 1 97 ? -2.971 -2.350 -17.658 1.00 95.06 97 GLY A CA 1
ATOM 715 C C . GLY A 1 97 ? -2.688 -1.899 -19.083 1.00 95.06 97 GLY A C 1
ATOM 716 O O . GLY A 1 97 ? -1.550 -2.002 -19.530 1.00 95.06 97 GLY A O 1
ATOM 717 N N . PHE A 1 98 ? -3.671 -1.298 -19.760 1.00 95.88 98 PHE A N 1
ATOM 718 C CA . PHE A 1 98 ? -3.459 -0.699 -21.077 1.00 95.88 98 PHE A CA 1
ATOM 719 C C . PHE A 1 98 ? -2.383 0.391 -21.041 1.00 95.88 98 PHE A C 1
ATOM 721 O O . PHE A 1 98 ? -1.500 0.403 -21.893 1.00 95.88 98 PHE A O 1
ATOM 728 N N . GLY A 1 99 ? -2.402 1.270 -20.033 1.00 93.69 99 GLY A N 1
ATOM 729 C CA . GLY A 1 99 ? -1.364 2.287 -19.852 1.00 93.69 99 GLY A CA 1
ATOM 730 C C . GLY A 1 99 ? 0.043 1.696 -19.695 1.00 93.69 99 GLY A C 1
ATOM 731 O O . GLY A 1 99 ? 0.985 2.188 -20.317 1.00 93.69 99 GLY A O 1
ATOM 732 N N . VAL A 1 100 ? 0.183 0.619 -18.914 1.00 91.94 100 VAL A N 1
ATOM 733 C CA . VAL A 1 100 ? 1.456 -0.098 -18.728 1.00 91.94 100 VAL A CA 1
ATOM 734 C C . VAL A 1 100 ? 1.923 -0.729 -20.039 1.00 91.94 100 VAL A C 1
ATOM 736 O O . VAL A 1 100 ? 3.053 -0.491 -20.461 1.00 91.94 100 VAL A O 1
ATOM 739 N N . VAL A 1 101 ? 1.059 -1.484 -20.718 1.00 93.31 101 VAL A N 1
ATOM 740 C CA . VAL A 1 101 ? 1.407 -2.173 -21.971 1.00 93.31 101 VAL A CA 1
ATOM 741 C C . VAL A 1 101 ? 1.726 -1.174 -23.086 1.00 93.31 101 VAL A C 1
ATOM 743 O O . VAL A 1 101 ? 2.707 -1.344 -23.808 1.00 93.31 101 VAL A O 1
ATOM 746 N N . ALA A 1 102 ? 0.982 -0.070 -23.183 1.00 92.94 102 ALA A N 1
ATOM 747 C CA . ALA A 1 102 ? 1.271 1.004 -24.130 1.00 92.94 102 ALA A CA 1
ATOM 748 C C . ALA A 1 102 ? 2.643 1.649 -23.869 1.00 92.94 102 ALA A C 1
ATOM 750 O O . ALA A 1 102 ? 3.361 1.973 -24.816 1.00 92.94 102 ALA A O 1
ATOM 751 N N . ALA A 1 103 ? 3.040 1.818 -22.602 1.00 90.00 103 ALA A N 1
ATOM 752 C CA . ALA A 1 103 ? 4.373 2.307 -22.258 1.00 90.00 103 ALA A CA 1
ATOM 753 C C . ALA A 1 103 ? 5.469 1.307 -22.660 1.00 90.00 103 ALA A C 1
ATOM 755 O O . ALA A 1 103 ? 6.460 1.716 -23.264 1.00 90.00 103 ALA A O 1
ATOM 756 N N . LEU A 1 104 ? 5.266 0.009 -22.401 1.00 88.81 104 LEU A N 1
ATOM 757 C CA . LEU A 1 104 ? 6.192 -1.063 -22.798 1.00 88.81 104 LEU A CA 1
ATOM 758 C C . LEU A 1 104 ? 6.350 -1.176 -24.319 1.00 88.81 104 LEU A C 1
ATOM 760 O O . LEU A 1 104 ? 7.454 -1.375 -24.825 1.00 88.81 104 LEU A O 1
ATOM 764 N N . THR A 1 105 ? 5.257 -0.976 -25.050 1.00 91.00 105 THR A N 1
ATOM 765 C CA . THR A 1 105 ? 5.252 -0.963 -26.516 1.00 91.00 105 THR A CA 1
ATOM 766 C C . THR A 1 105 ? 6.075 0.211 -27.056 1.00 91.00 105 THR A C 1
ATOM 768 O O . THR A 1 105 ? 6.874 0.047 -27.973 1.00 91.00 105 THR A O 1
ATOM 771 N N . ARG A 1 106 ? 5.955 1.404 -26.450 1.00 89.62 106 ARG A N 1
ATOM 772 C CA . ARG A 1 106 ? 6.720 2.601 -26.858 1.00 89.62 106 ARG A CA 1
ATOM 773 C C . ARG A 1 106 ? 8.228 2.455 -26.674 1.00 89.62 106 ARG A C 1
ATOM 775 O O . ARG A 1 106 ? 8.978 3.045 -27.443 1.00 89.62 106 ARG A O 1
ATOM 782 N N . ILE A 1 107 ? 8.667 1.695 -25.672 1.00 86.50 107 ILE A N 1
ATOM 783 C CA . ILE A 1 10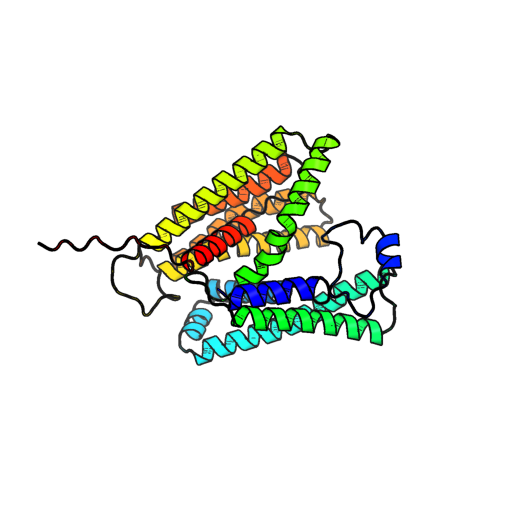7 ? 10.092 1.403 -25.443 1.00 86.50 107 ILE A CA 1
ATOM 784 C C . ILE A 1 107 ? 10.572 0.152 -26.201 1.00 86.50 107 ILE A C 1
ATOM 786 O O . ILE A 1 107 ? 11.704 -0.278 -26.011 1.00 86.50 107 ILE A O 1
ATOM 790 N N . GLY A 1 108 ? 9.724 -0.437 -27.054 1.00 85.19 108 GLY A N 1
ATOM 791 C CA . GLY A 1 108 ? 10.065 -1.569 -27.921 1.00 85.19 108 GLY A CA 1
ATOM 792 C C . GLY A 1 108 ? 10.173 -2.927 -27.222 1.00 85.19 108 GLY A C 1
ATOM 793 O O . GLY A 1 108 ? 10.624 -3.883 -27.852 1.00 85.19 108 GLY A O 1
ATOM 794 N N . VAL A 1 109 ? 9.772 -3.021 -25.948 1.00 86.44 109 VAL A N 1
ATOM 795 C CA . VAL A 1 109 ? 9.844 -4.245 -25.121 1.00 86.44 109 VAL A CA 1
ATOM 796 C C . VAL A 1 109 ? 8.683 -5.203 -25.403 1.00 86.44 109 VAL A C 1
ATOM 798 O O . VAL A 1 109 ? 8.825 -6.408 -25.215 1.00 86.44 109 VAL A O 1
ATOM 801 N N . VAL A 1 110 ? 7.549 -4.670 -25.854 1.00 87.19 110 VAL A N 1
ATOM 802 C CA . VAL A 1 110 ? 6.369 -5.435 -26.278 1.00 87.19 110 VAL A CA 1
ATOM 803 C C . VAL A 1 110 ? 6.087 -5.119 -27.743 1.00 87.19 110 VAL A C 1
ATOM 805 O O . VAL A 1 110 ? 6.251 -3.976 -28.178 1.00 87.19 110 VAL A O 1
ATOM 808 N N . GLU A 1 111 ? 5.688 -6.129 -28.513 1.00 87.50 111 GLU A N 1
ATOM 809 C CA . GLU A 1 111 ? 5.326 -5.948 -29.918 1.00 87.50 111 GLU A CA 1
ATOM 810 C C . GLU A 1 111 ? 4.092 -5.052 -30.074 1.00 87.50 111 GLU A C 1
ATOM 812 O O . GLU A 1 111 ? 3.091 -5.201 -29.374 1.00 87.50 111 GLU A O 1
ATOM 817 N N . ALA A 1 112 ? 4.150 -4.135 -31.042 1.00 87.06 112 ALA A N 1
ATOM 818 C CA . ALA A 1 112 ? 3.079 -3.186 -31.338 1.00 87.06 112 ALA A CA 1
ATOM 819 C C . ALA A 1 112 ? 1.952 -3.807 -32.186 1.00 87.06 112 ALA A C 1
ATOM 821 O O . ALA A 1 112 ? 1.507 -3.207 -33.164 1.00 87.06 112 ALA A O 1
ATOM 822 N N . ASP A 1 113 ? 1.509 -5.010 -31.822 1.00 92.38 113 ASP A N 1
ATOM 823 C CA . ASP A 1 113 ? 0.350 -5.675 -32.416 1.00 92.38 113 ASP A CA 1
ATOM 824 C C . ASP A 1 113 ? -0.833 -5.715 -31.436 1.00 92.38 113 ASP A C 1
ATOM 826 O O . ASP A 1 113 ? -0.680 -5.895 -30.226 1.00 92.38 113 ASP A O 1
ATOM 830 N N . ASN A 1 114 ? -2.044 -5.569 -31.976 1.00 91.88 114 ASN A N 1
ATOM 831 C CA . ASN A 1 114 ? -3.272 -5.503 -31.192 1.00 91.88 114 ASN A CA 1
ATOM 832 C C . ASN A 1 114 ? -3.551 -6.798 -30.419 1.00 91.88 114 ASN A C 1
ATOM 834 O O . ASN A 1 114 ? -4.107 -6.725 -29.321 1.00 91.88 114 ASN A O 1
ATOM 838 N N . ALA A 1 115 ? -3.191 -7.970 -30.958 1.00 93.31 115 ALA A N 1
ATOM 839 C CA . ALA A 1 115 ? -3.427 -9.236 -30.271 1.00 93.31 115 ALA A CA 1
ATOM 840 C C . ALA A 1 115 ? -2.507 -9.377 -29.052 1.00 93.31 115 ALA A C 1
ATOM 842 O O . ALA A 1 115 ? -2.982 -9.731 -27.971 1.00 93.31 115 ALA A O 1
ATOM 843 N N . THR A 1 116 ? -1.229 -9.019 -29.198 1.00 92.19 116 THR A N 1
ATOM 844 C CA . THR A 1 116 ? -0.248 -9.013 -28.102 1.00 92.19 116 THR A CA 1
ATOM 845 C C . THR A 1 116 ? -0.647 -8.031 -27.004 1.00 92.19 116 THR A C 1
ATOM 847 O O . THR A 1 116 ? -0.711 -8.403 -25.832 1.00 92.19 116 THR A O 1
ATOM 850 N N . ILE A 1 117 ? -1.023 -6.803 -27.378 1.00 93.69 117 ILE A N 1
ATOM 851 C CA . ILE A 1 117 ? -1.472 -5.787 -26.417 1.00 93.69 117 ILE A CA 1
ATOM 852 C C . ILE A 1 117 ? -2.707 -6.275 -25.650 1.00 93.69 117 ILE A C 1
ATOM 854 O O . ILE A 1 117 ? -2.764 -6.158 -24.425 1.00 93.69 117 ILE A O 1
ATOM 858 N N . LEU A 1 118 ? -3.696 -6.844 -26.346 1.00 95.25 118 LEU A N 1
ATOM 859 C CA . LEU A 1 118 ? -4.905 -7.362 -25.707 1.00 95.25 118 LEU A CA 1
ATOM 860 C C . LEU A 1 118 ? -4.595 -8.535 -24.765 1.00 95.25 118 LEU A C 1
ATOM 862 O O . LEU A 1 118 ? -5.153 -8.588 -23.668 1.00 95.25 118 LEU A O 1
ATOM 866 N N . ALA A 1 119 ? -3.707 -9.447 -25.169 1.00 95.25 119 ALA A N 1
ATOM 867 C CA . ALA A 1 119 ? -3.290 -10.583 -24.354 1.00 95.25 119 ALA A CA 1
ATOM 868 C C . ALA A 1 119 ? -2.578 -10.134 -23.069 1.00 95.25 119 ALA A C 1
ATOM 870 O O . ALA A 1 119 ? -2.913 -10.619 -21.987 1.00 95.25 119 ALA A O 1
ATOM 871 N N . ASP A 1 120 ? -1.666 -9.164 -23.158 1.00 94.50 120 ASP A N 1
ATOM 872 C CA . ASP A 1 120 ? -0.948 -8.630 -21.998 1.00 94.50 120 ASP A CA 1
ATOM 873 C C . ASP A 1 120 ? -1.882 -7.871 -21.046 1.00 94.50 120 ASP A C 1
ATOM 875 O O . ASP A 1 120 ? -1.827 -8.065 -19.829 1.00 94.50 120 ASP A O 1
ATOM 879 N N . VAL A 1 121 ? -2.800 -7.054 -21.577 1.00 96.25 121 VAL A N 1
ATOM 880 C CA . VAL A 1 121 ? -3.815 -6.373 -20.757 1.00 96.25 121 VAL A CA 1
ATOM 881 C C . VAL A 1 121 ? -4.722 -7.392 -20.065 1.00 96.25 121 VAL A C 1
ATOM 883 O O . VAL A 1 121 ? -4.970 -7.272 -18.863 1.00 96.25 121 VAL A O 1
ATOM 886 N N . ALA A 1 122 ? -5.184 -8.421 -20.779 1.00 96.44 122 ALA A N 1
ATOM 887 C CA . ALA A 1 122 ? -5.994 -9.488 -20.200 1.00 96.44 122 ALA A CA 1
ATOM 888 C C . ALA A 1 122 ? -5.228 -10.270 -19.120 1.00 96.44 122 ALA A C 1
ATOM 890 O O . ALA A 1 122 ? -5.805 -10.588 -18.079 1.00 96.44 122 ALA A O 1
ATOM 891 N N . ALA A 1 123 ? -3.931 -10.525 -19.320 1.00 95.75 123 ALA A N 1
ATOM 892 C CA . ALA A 1 123 ? -3.074 -11.181 -18.337 1.00 95.75 123 ALA A CA 1
ATOM 893 C C . ALA A 1 123 ? -2.922 -10.342 -17.058 1.00 95.75 123 ALA A C 1
ATOM 895 O O . ALA A 1 123 ? -3.054 -10.881 -15.960 1.00 95.75 123 ALA A O 1
ATOM 896 N N . LEU A 1 124 ? -2.726 -9.025 -17.185 1.00 95.94 124 LEU A N 1
ATOM 897 C CA . LEU A 1 124 ? -2.651 -8.103 -16.046 1.00 95.94 124 LEU A CA 1
ATOM 898 C C . LEU A 1 124 ? -3.975 -8.024 -15.272 1.00 95.94 124 LEU A C 1
ATOM 900 O O . LEU A 1 124 ? -3.983 -8.091 -14.042 1.00 95.94 124 LEU A O 1
ATOM 904 N N . VAL A 1 125 ? -5.105 -7.923 -15.981 1.00 97.12 125 VAL A N 1
ATOM 905 C CA . VAL A 1 125 ? -6.443 -7.921 -15.366 1.00 97.12 125 VAL A CA 1
ATOM 906 C C . VAL A 1 125 ? -6.717 -9.253 -14.665 1.00 97.12 125 VAL A C 1
ATOM 908 O O . VAL A 1 125 ? -7.180 -9.267 -13.522 1.00 97.12 125 VAL A O 1
ATOM 911 N N . GLY A 1 126 ? -6.399 -10.370 -15.322 1.00 96.56 126 GLY A N 1
ATOM 912 C CA . GLY A 1 126 ? -6.517 -11.714 -14.763 1.00 96.56 126 GLY A CA 1
ATOM 913 C C . GLY A 1 126 ? -5.661 -11.895 -13.511 1.00 96.56 126 GLY A C 1
ATOM 914 O O . GLY A 1 126 ? -6.145 -12.422 -12.510 1.00 96.56 126 GLY A O 1
ATOM 915 N N . GLY A 1 127 ? -4.428 -11.384 -13.522 1.00 95.00 127 GLY A N 1
ATOM 916 C CA . GLY A 1 127 ? -3.549 -11.372 -12.359 1.00 95.00 127 GLY A CA 1
ATOM 917 C C . GLY A 1 127 ? -4.166 -10.625 -11.180 1.00 95.00 127 GLY A C 1
ATOM 918 O O . GLY A 1 127 ? -4.327 -11.199 -10.103 1.00 95.00 127 GLY A O 1
ATOM 919 N N . THR A 1 128 ? -4.617 -9.384 -11.386 1.00 95.50 128 THR A N 1
ATOM 920 C CA . THR A 1 128 ? -5.314 -8.618 -10.341 1.00 95.50 128 THR A CA 1
ATOM 921 C C . THR A 1 128 ? -6.552 -9.357 -9.822 1.00 95.50 128 THR A C 1
ATOM 923 O O . THR A 1 128 ? -6.746 -9.422 -8.611 1.00 95.50 128 THR A O 1
ATOM 926 N N . LEU A 1 129 ? -7.362 -9.970 -10.690 1.00 96.12 129 LEU A N 1
ATOM 927 C CA . LEU A 1 129 ? -8.535 -10.754 -10.284 1.00 96.12 129 LEU A CA 1
ATOM 928 C C . LEU A 1 129 ? -8.181 -11.953 -9.402 1.00 96.12 129 LEU A C 1
ATOM 930 O O . LEU A 1 129 ? -8.848 -12.189 -8.393 1.00 96.12 129 LEU A O 1
ATOM 934 N N . VAL A 1 130 ? -7.118 -12.682 -9.745 1.00 95.69 130 VAL A N 1
ATOM 935 C CA . VAL A 1 130 ? -6.603 -13.776 -8.914 1.00 95.69 130 VAL A CA 1
ATOM 936 C C . VAL A 1 130 ? -6.189 -13.249 -7.541 1.00 95.69 130 VAL A C 1
ATOM 938 O O . VAL A 1 130 ? -6.520 -13.868 -6.534 1.00 95.69 130 VAL A O 1
ATOM 941 N N . LEU A 1 131 ? -5.533 -12.087 -7.465 1.00 95.00 131 LEU A N 1
ATOM 942 C CA . LEU A 1 131 ? -5.160 -11.483 -6.181 1.00 95.00 131 LEU A CA 1
ATOM 943 C C . LEU A 1 131 ? -6.370 -11.050 -5.355 1.00 95.00 131 LEU A C 1
ATOM 945 O O . LEU A 1 131 ? -6.369 -11.259 -4.144 1.00 95.00 131 LEU A O 1
ATOM 949 N N . ILE A 1 132 ? -7.403 -10.483 -5.985 1.00 94.75 132 ILE A N 1
ATOM 950 C CA . ILE A 1 132 ? -8.662 -10.138 -5.307 1.00 94.75 132 ILE A CA 1
ATOM 951 C C . ILE A 1 132 ? -9.299 -11.407 -4.731 1.00 94.75 132 ILE A C 1
ATOM 953 O O . ILE A 1 132 ? -9.660 -11.449 -3.558 1.00 94.75 132 ILE A O 1
ATOM 957 N N . TRP A 1 133 ? -9.364 -12.475 -5.525 1.00 93.94 133 TRP A N 1
ATOM 958 C CA . TRP A 1 133 ? -9.899 -13.753 -5.071 1.00 93.94 133 TRP A CA 1
ATOM 959 C C . TRP A 1 133 ? -9.080 -14.366 -3.927 1.00 93.94 133 TRP A C 1
ATOM 961 O O . TRP A 1 133 ? -9.655 -14.895 -2.977 1.00 93.94 133 TRP A O 1
ATOM 971 N N . LEU A 1 134 ? -7.746 -14.285 -3.984 1.00 94.44 134 LEU A N 1
ATOM 972 C CA . LEU A 1 134 ? -6.859 -14.755 -2.917 1.00 94.44 134 LEU A CA 1
ATOM 973 C C . LEU A 1 134 ? -7.011 -13.926 -1.634 1.00 94.44 134 LEU A C 1
ATOM 975 O O . LEU A 1 134 ? -6.966 -14.494 -0.541 1.00 94.44 134 LEU A O 1
ATOM 979 N N . ALA A 1 135 ? -7.210 -12.610 -1.754 1.00 92.94 135 ALA A N 1
ATOM 980 C CA . ALA A 1 135 ? -7.439 -11.712 -0.624 1.00 92.94 135 ALA A CA 1
ATOM 981 C C . ALA A 1 135 ? -8.659 -12.156 0.196 1.00 92.94 135 ALA A C 1
ATOM 983 O O . ALA A 1 135 ? -8.563 -12.287 1.417 1.00 92.94 135 ALA A O 1
ATOM 984 N N . ASP A 1 136 ? -9.753 -12.506 -0.487 1.00 90.75 136 ASP A N 1
ATOM 985 C CA . ASP A 1 136 ? -10.999 -12.971 0.131 1.00 90.75 136 ASP A CA 1
ATOM 986 C C . ASP A 1 136 ? -10.860 -14.309 0.876 1.00 90.75 136 ASP A C 1
ATOM 988 O O . ASP A 1 136 ? -11.692 -14.640 1.721 1.00 90.75 136 ASP A O 1
ATOM 992 N N . ARG A 1 137 ? -9.805 -15.092 0.607 1.00 92.31 137 ARG A N 1
ATOM 993 C CA . ARG A 1 137 ? -9.529 -16.348 1.333 1.00 92.31 137 ARG A CA 1
ATOM 994 C C . ARG A 1 137 ? -8.838 -16.137 2.673 1.00 92.31 137 ARG A C 1
ATOM 996 O O . ARG A 1 137 ? -8.732 -17.084 3.452 1.00 92.31 137 ARG A O 1
ATOM 1003 N N . ILE A 1 138 ? -8.351 -14.933 2.946 1.00 89.94 138 ILE A N 1
ATOM 1004 C CA . ILE A 1 138 ? -7.626 -14.608 4.169 1.00 89.94 138 ILE A CA 1
ATOM 1005 C C . ILE A 1 138 ? -8.486 -13.671 5.017 1.00 89.94 138 ILE A C 1
ATOM 1007 O O . ILE A 1 138 ? -8.958 -12.636 4.555 1.00 89.94 138 ILE A O 1
ATOM 1011 N N . VAL A 1 139 ? -8.625 -14.008 6.299 1.00 86.75 139 VAL A N 1
ATOM 1012 C CA . VAL A 1 139 ? -9.259 -13.151 7.305 1.00 86.75 139 VAL A CA 1
ATOM 1013 C C . VAL A 1 139 ? -8.256 -12.901 8.424 1.00 86.75 139 VAL A C 1
ATOM 1015 O O . VAL A 1 139 ? -7.691 -13.843 8.982 1.00 86.75 139 VAL A O 1
ATOM 1018 N N . LEU A 1 140 ? -8.012 -11.627 8.726 1.00 82.00 140 LEU A N 1
ATOM 1019 C CA . LEU A 1 140 ? -7.095 -11.172 9.764 1.00 82.00 140 LEU A CA 1
ATOM 1020 C C . LEU A 1 140 ? -7.862 -10.527 10.924 1.00 82.00 140 LEU A C 1
ATOM 1022 O O . LEU A 1 140 ? -8.693 -9.642 10.692 1.00 82.00 140 LEU A O 1
ATOM 1026 N N . PRO A 1 141 ? -7.549 -10.892 12.179 1.00 77.88 141 PRO A N 1
ATOM 1027 C CA . PRO A 1 141 ? -8.230 -10.345 13.343 1.00 77.88 141 PRO A CA 1
ATOM 1028 C C . PRO A 1 141 ? -7.942 -8.844 13.480 1.00 77.88 141 PRO A C 1
ATOM 1030 O O . PRO A 1 141 ? -6.794 -8.398 13.386 1.00 77.88 141 PRO A O 1
ATOM 1033 N N . GLY A 1 142 ? -8.996 -8.051 13.677 1.00 69.00 142 GLY A N 1
ATOM 1034 C CA . GLY A 1 142 ? -8.930 -6.594 13.849 1.00 69.00 142 GLY A CA 1
ATOM 1035 C C . GLY A 1 142 ? -8.655 -5.776 12.578 1.00 69.00 142 GLY A C 1
ATOM 1036 O O . GLY A 1 142 ? -8.923 -4.582 12.571 1.00 69.00 142 GLY A O 1
ATOM 1037 N N . VAL A 1 143 ? -8.163 -6.387 11.495 1.00 78.12 143 VAL A N 1
ATOM 1038 C CA . VAL A 1 143 ? -7.843 -5.692 10.228 1.00 78.12 143 VAL A CA 1
ATOM 1039 C C . VAL A 1 143 ? -8.848 -6.028 9.120 1.00 78.12 143 VAL A C 1
ATOM 1041 O O . VAL A 1 143 ? -9.133 -5.186 8.267 1.00 78.12 143 VAL A O 1
ATOM 1044 N N . GLY A 1 144 ? -9.442 -7.225 9.156 1.00 80.12 144 GLY A N 1
ATOM 1045 C CA . GLY A 1 144 ? -10.476 -7.663 8.220 1.00 80.12 144 GLY A CA 1
ATOM 1046 C C . GLY A 1 144 ? -9.925 -8.526 7.085 1.00 80.12 144 GLY A C 1
ATOM 1047 O O . GLY A 1 144 ? -9.238 -9.514 7.327 1.00 80.12 144 GLY A O 1
ATOM 1048 N N . ASN A 1 145 ? -10.270 -8.182 5.844 1.00 84.75 145 ASN A N 1
ATOM 1049 C CA . ASN A 1 145 ? -9.897 -8.939 4.644 1.00 84.75 145 ASN A CA 1
ATOM 1050 C C . ASN A 1 145 ? -8.363 -8.975 4.454 1.00 84.75 145 ASN A C 1
ATOM 1052 O O . ASN A 1 145 ? -7.666 -7.989 4.715 1.00 84.75 145 ASN A O 1
ATOM 1056 N N . GLY A 1 146 ? -7.829 -10.098 3.968 1.00 87.81 146 GLY A N 1
ATOM 1057 C CA . GLY A 1 146 ? -6.411 -10.278 3.665 1.00 87.81 146 GLY A CA 1
ATOM 1058 C C . GLY A 1 146 ? -5.861 -9.440 2.516 1.00 87.81 146 GLY A C 1
ATOM 1059 O O . GLY A 1 146 ? -4.660 -9.510 2.257 1.00 87.81 146 GLY A O 1
ATOM 1060 N N . PHE A 1 147 ? -6.688 -8.605 1.884 1.00 93.12 147 PHE A N 1
ATOM 1061 C CA . PHE A 1 147 ? -6.272 -7.517 1.001 1.00 93.12 147 PHE A CA 1
ATOM 1062 C C . PHE A 1 147 ? -5.044 -6.782 1.543 1.00 93.12 147 PHE A C 1
ATOM 1064 O O . PHE A 1 147 ? -4.059 -6.625 0.830 1.00 93.12 147 PHE A O 1
ATOM 1071 N N . TRP A 1 148 ? -5.068 -6.384 2.819 1.00 92.56 148 TRP A N 1
ATOM 1072 C CA . TRP A 1 148 ? -3.978 -5.615 3.416 1.00 92.56 148 TRP A CA 1
ATOM 1073 C C . TRP A 1 148 ? -2.661 -6.384 3.465 1.00 92.56 148 TRP A C 1
ATOM 1075 O O . TRP A 1 148 ? -1.609 -5.804 3.218 1.00 92.56 148 TRP A O 1
ATOM 1085 N N . LEU A 1 149 ? -2.717 -7.690 3.741 1.00 92.62 149 LEU A N 1
ATOM 1086 C CA . LEU A 1 149 ? -1.536 -8.549 3.753 1.00 92.62 149 LEU A CA 1
ATOM 1087 C C . LEU A 1 149 ? -0.946 -8.706 2.357 1.00 92.62 149 LEU A C 1
ATOM 1089 O O . LEU A 1 149 ? 0.264 -8.592 2.190 1.00 92.62 149 LEU A O 1
ATOM 1093 N N . LEU A 1 150 ? -1.797 -8.938 1.358 1.00 93.06 150 LEU A N 1
ATOM 1094 C CA . LEU A 1 150 ? -1.358 -9.047 -0.028 1.00 93.06 150 LEU A CA 1
ATOM 1095 C C . LEU A 1 150 ? -0.846 -7.715 -0.583 1.00 93.06 150 LEU A C 1
ATOM 1097 O O . LEU A 1 150 ? 0.093 -7.710 -1.371 1.00 93.06 150 LEU A O 1
ATOM 1101 N N . TRP A 1 151 ? -1.413 -6.589 -0.149 1.00 92.81 151 TRP A N 1
ATOM 1102 C CA . TRP A 1 151 ? -0.976 -5.262 -0.573 1.00 92.81 151 TRP A CA 1
ATOM 1103 C C . TRP A 1 151 ? 0.424 -4.911 -0.045 1.00 92.81 151 TRP A C 1
ATOM 1105 O O . TRP A 1 151 ? 1.233 -4.362 -0.791 1.00 92.81 151 TRP A O 1
ATOM 1115 N N . ILE A 1 152 ? 0.754 -5.285 1.200 1.00 91.81 152 ILE A N 1
ATOM 1116 C CA . ILE A 1 152 ? 2.104 -5.075 1.762 1.00 91.81 152 ILE A CA 1
ATOM 1117 C C . ILE A 1 152 ? 3.112 -6.168 1.374 1.00 91.81 152 ILE A C 1
ATOM 1119 O O . ILE A 1 152 ? 4.316 -5.969 1.531 1.00 91.81 152 ILE A O 1
ATOM 1123 N N . ALA A 1 153 ? 2.660 -7.325 0.880 1.00 89.94 153 ALA A N 1
ATOM 1124 C CA . ALA A 1 153 ? 3.530 -8.446 0.521 1.00 89.94 153 ALA A CA 1
ATOM 1125 C C . ALA A 1 153 ? 4.679 -8.073 -0.444 1.00 89.94 153 ALA A C 1
ATOM 1127 O O . ALA A 1 153 ? 5.817 -8.443 -0.145 1.00 89.94 153 ALA A O 1
ATOM 1128 N N . PRO A 1 154 ? 4.463 -7.326 -1.552 1.00 85.00 154 PRO A N 1
ATOM 1129 C CA . PRO A 1 154 ? 5.564 -6.883 -2.412 1.00 85.00 154 PRO A CA 1
ATOM 1130 C C . PRO A 1 154 ? 6.595 -6.020 -1.682 1.00 85.00 154 PRO A C 1
ATOM 1132 O O . PRO A 1 154 ? 7.793 -6.189 -1.901 1.00 85.00 154 PRO A O 1
ATOM 1135 N N . PHE A 1 155 ? 6.150 -5.128 -0.794 1.00 86.19 155 PHE A N 1
ATOM 1136 C CA . PHE A 1 155 ? 7.058 -4.300 -0.004 1.00 86.19 155 PHE A CA 1
ATOM 1137 C C . PHE A 1 155 ? 7.934 -5.164 0.909 1.00 86.19 155 PHE A C 1
ATOM 1139 O O . PHE A 1 155 ? 9.154 -5.018 0.900 1.00 86.19 155 PHE A O 1
ATOM 1146 N N . LEU A 1 156 ? 7.330 -6.124 1.618 1.00 87.56 156 LEU A N 1
ATOM 1147 C CA . LEU A 1 156 ? 8.051 -7.068 2.477 1.00 87.56 156 LEU A CA 1
ATOM 1148 C C . LEU A 1 156 ? 9.042 -7.933 1.688 1.00 87.56 156 LEU A C 1
ATOM 1150 O O . LEU A 1 156 ? 10.174 -8.122 2.128 1.00 87.56 156 LEU A O 1
ATOM 1154 N N . ALA A 1 157 ? 8.647 -8.417 0.507 1.00 84.69 157 ALA A N 1
ATOM 1155 C CA . ALA A 1 157 ? 9.520 -9.188 -0.377 1.00 84.69 157 ALA A CA 1
ATOM 1156 C C . ALA A 1 157 ? 10.697 -8.354 -0.919 1.00 84.69 157 ALA A C 1
ATOM 1158 O O . ALA A 1 157 ? 11.783 -8.887 -1.145 1.00 84.69 157 ALA A O 1
ATOM 1159 N N . GLY A 1 158 ? 10.500 -7.046 -1.104 1.00 82.44 158 GLY A N 1
ATOM 1160 C CA . GLY A 1 158 ? 11.519 -6.117 -1.586 1.00 82.44 158 GLY A CA 1
ATOM 1161 C C . GLY A 1 158 ? 12.544 -5.681 -0.534 1.00 82.44 158 GLY A C 1
ATOM 1162 O O . GLY A 1 158 ? 13.626 -5.237 -0.916 1.00 82.44 158 GLY A O 1
ATOM 1163 N N . LEU A 1 159 ? 12.257 -5.829 0.767 1.00 84.81 159 LEU A N 1
ATOM 1164 C CA . LEU A 1 159 ? 13.091 -5.292 1.857 1.00 84.81 159 LEU A CA 1
ATOM 1165 C C . LEU A 1 159 ? 14.562 -5.706 1.769 1.00 84.81 159 LEU A C 1
ATOM 1167 O O . LEU A 1 159 ? 15.439 -4.858 1.910 1.00 84.81 159 LEU A O 1
ATOM 1171 N N . ALA A 1 160 ? 14.842 -6.984 1.496 1.00 84.19 160 ALA A N 1
ATOM 1172 C CA . ALA A 1 160 ? 16.216 -7.477 1.386 1.00 84.19 160 ALA A CA 1
ATOM 1173 C C . ALA A 1 160 ? 16.993 -6.750 0.283 1.00 84.19 160 ALA A C 1
ATOM 1175 O O . ALA A 1 160 ? 18.157 -6.395 0.471 1.00 84.19 160 ALA A O 1
ATOM 1176 N N . THR A 1 161 ? 16.337 -6.462 -0.845 1.00 83.44 161 THR A N 1
ATOM 1177 C CA . THR A 1 161 ? 17.014 -5.705 -1.893 1.00 83.44 161 THR A CA 1
ATOM 1178 C C . THR A 1 161 ? 17.129 -4.228 -1.554 1.00 83.44 161 THR A C 1
ATOM 1180 O O . THR A 1 161 ? 18.162 -3.631 -1.828 1.00 83.44 161 THR A O 1
ATOM 1183 N N . GLN A 1 162 ? 16.124 -3.629 -0.914 1.00 82.50 162 GLN A N 1
ATOM 1184 C CA . GLN A 1 162 ? 16.235 -2.238 -0.465 1.00 82.50 162 GLN A CA 1
ATOM 1185 C C . GLN A 1 162 ? 17.424 -2.059 0.491 1.00 82.50 162 GLN A C 1
ATOM 1187 O O . GLN A 1 162 ? 18.146 -1.072 0.390 1.00 82.50 162 GLN A O 1
ATOM 1192 N N . ILE A 1 163 ? 17.686 -3.046 1.356 1.00 84.75 163 ILE A N 1
ATOM 1193 C CA . ILE A 1 163 ? 18.873 -3.077 2.220 1.00 84.75 163 ILE A CA 1
ATOM 1194 C C . ILE A 1 163 ? 20.157 -3.206 1.391 1.00 84.75 163 ILE A C 1
ATOM 1196 O O . ILE A 1 163 ? 21.107 -2.468 1.630 1.00 84.75 163 ILE A O 1
ATOM 1200 N N . ALA A 1 164 ? 20.200 -4.101 0.401 1.00 85.62 164 ALA A N 1
ATOM 1201 C CA . ALA A 1 164 ? 21.369 -4.244 -0.468 1.00 85.62 164 ALA A CA 1
ATOM 1202 C C . ALA A 1 164 ? 21.677 -2.950 -1.246 1.00 85.62 164 ALA A C 1
ATOM 1204 O O . ALA A 1 164 ? 22.831 -2.530 -1.309 1.00 85.62 164 ALA A O 1
ATOM 1205 N N . ILE A 1 165 ? 20.645 -2.278 -1.768 1.00 83.94 165 ILE A N 1
ATOM 1206 C CA . ILE A 1 165 ? 20.752 -0.971 -2.431 1.00 83.94 165 ILE A CA 1
ATOM 1207 C C . ILE A 1 165 ? 21.262 0.085 -1.446 1.00 83.94 165 ILE A C 1
ATOM 1209 O O . ILE A 1 165 ? 22.133 0.875 -1.801 1.00 83.94 165 ILE A O 1
ATOM 1213 N N . ALA A 1 166 ? 20.775 0.079 -0.203 1.00 82.88 166 ALA A N 1
ATOM 1214 C CA . ALA A 1 166 ? 21.251 0.984 0.839 1.00 82.88 166 ALA A CA 1
ATOM 1215 C C . ALA A 1 166 ? 22.734 0.786 1.162 1.00 82.88 166 ALA A C 1
ATOM 1217 O O . ALA A 1 166 ? 23.480 1.761 1.237 1.00 82.88 166 ALA A O 1
ATOM 1218 N N . ILE A 1 167 ? 23.178 -0.465 1.295 1.00 85.88 167 ILE A N 1
ATOM 1219 C CA . ILE A 1 167 ? 24.584 -0.797 1.548 1.00 85.88 167 ILE A CA 1
ATOM 1220 C C . ILE A 1 167 ? 25.455 -0.380 0.358 1.00 85.88 167 ILE A C 1
ATOM 1222 O O . ILE A 1 167 ? 26.496 0.243 0.557 1.00 85.88 167 ILE A O 1
ATOM 1226 N N . ALA A 1 168 ? 25.022 -0.663 -0.872 1.00 86.56 168 ALA A N 1
ATOM 1227 C CA . ALA A 1 168 ? 25.738 -0.240 -2.073 1.00 86.56 168 ALA A CA 1
ATOM 1228 C C . ALA A 1 168 ? 25.850 1.293 -2.149 1.00 86.56 168 ALA A C 1
ATOM 1230 O O . ALA A 1 168 ? 26.934 1.817 -2.388 1.00 86.56 168 ALA A O 1
ATOM 1231 N N . ALA A 1 169 ? 24.767 2.018 -1.852 1.00 83.94 169 ALA A N 1
ATOM 1232 C CA . ALA A 1 169 ? 24.760 3.480 -1.822 1.00 83.94 169 ALA A CA 1
ATOM 1233 C C . ALA A 1 169 ? 25.682 4.066 -0.736 1.00 83.94 169 ALA A C 1
ATOM 1235 O O . ALA A 1 169 ? 26.259 5.138 -0.928 1.00 83.94 169 ALA A O 1
ATOM 1236 N N . MET A 1 170 ? 25.858 3.367 0.392 1.00 86.69 170 MET A N 1
ATOM 1237 C CA . MET A 1 170 ? 26.860 3.732 1.400 1.00 86.69 170 MET A CA 1
ATOM 1238 C C . MET A 1 170 ? 28.287 3.509 0.892 1.00 86.69 170 MET A C 1
ATOM 1240 O O . MET A 1 170 ? 29.150 4.355 1.108 1.00 86.69 170 MET A O 1
ATOM 1244 N N . GLN A 1 171 ? 28.542 2.389 0.209 1.00 87.31 171 GLN A N 1
ATOM 1245 C CA . GLN A 1 171 ? 29.865 2.060 -0.334 1.00 87.31 171 GLN A CA 1
ATOM 1246 C C . GLN A 1 171 ? 30.304 3.038 -1.428 1.00 87.31 171 GLN A C 1
ATOM 1248 O O . GLN A 1 171 ? 31.479 3.387 -1.500 1.00 87.31 171 GLN A O 1
ATOM 1253 N N . THR A 1 172 ? 29.370 3.517 -2.251 1.00 87.44 172 THR A N 1
ATOM 1254 C CA . THR A 1 172 ? 29.646 4.520 -3.289 1.00 87.44 172 THR A CA 1
ATOM 1255 C C . THR A 1 172 ? 29.737 5.947 -2.743 1.00 87.44 172 THR A C 1
ATOM 1257 O O . THR A 1 172 ? 29.985 6.872 -3.512 1.00 87.44 172 THR A O 1
ATOM 1260 N N . GLY A 1 173 ? 29.493 6.158 -1.444 1.00 83.56 173 GLY A N 1
ATOM 1261 C CA . GLY A 1 173 ? 29.432 7.487 -0.829 1.00 83.56 173 GLY A CA 1
ATOM 1262 C C . GLY A 1 173 ? 28.209 8.315 -1.242 1.00 83.56 173 GLY A C 1
ATOM 1263 O O . GLY A 1 173 ? 28.138 9.496 -0.911 1.00 83.56 173 GLY A O 1
ATOM 1264 N N . ALA A 1 174 ? 27.239 7.713 -1.940 1.00 82.81 174 ALA A N 1
ATOM 1265 C CA . ALA A 1 174 ? 26.004 8.384 -2.348 1.00 82.81 174 ALA A CA 1
ATOM 1266 C C . ALA A 1 174 ? 25.096 8.700 -1.148 1.00 82.81 174 ALA A C 1
ATOM 1268 O O . ALA A 1 174 ? 24.313 9.644 -1.198 1.00 82.81 174 ALA A O 1
ATOM 1269 N N . VAL A 1 175 ? 25.207 7.921 -0.066 1.00 84.50 175 VAL A N 1
ATOM 1270 C CA . VAL A 1 175 ? 24.486 8.133 1.194 1.00 84.50 175 VAL A CA 1
ATOM 1271 C C . VAL A 1 175 ? 25.462 8.014 2.361 1.00 84.50 175 VAL A C 1
ATOM 1273 O O . VAL A 1 175 ? 26.281 7.097 2.419 1.00 84.50 175 VAL A O 1
ATOM 1276 N N . THR A 1 176 ? 25.370 8.926 3.327 1.00 86.94 176 THR A N 1
ATOM 1277 C CA . THR A 1 176 ? 26.201 8.877 4.534 1.00 86.94 176 THR A CA 1
ATOM 1278 C C . THR A 1 176 ? 25.754 7.748 5.467 1.00 86.94 176 THR A C 1
ATOM 1280 O O . THR A 1 176 ? 24.564 7.469 5.619 1.00 86.94 176 THR A O 1
ATOM 1283 N N . GLY A 1 177 ? 26.698 7.106 6.165 1.00 85.25 177 GLY A N 1
ATOM 1284 C CA . GLY A 1 177 ? 26.355 6.066 7.147 1.00 85.25 177 GLY A CA 1
ATOM 1285 C C . GLY A 1 177 ? 25.444 6.575 8.273 1.00 85.25 177 GLY A C 1
ATOM 1286 O O . GLY A 1 177 ? 24.577 5.845 8.750 1.00 85.25 177 GLY A O 1
ATOM 1287 N N . SER A 1 178 ? 25.567 7.856 8.639 1.00 86.88 178 SER A N 1
ATOM 1288 C CA . SER A 1 178 ? 24.657 8.517 9.579 1.00 86.88 178 SER A CA 1
ATOM 1289 C C . SER A 1 178 ? 23.224 8.602 9.047 1.00 86.88 178 SER A C 1
ATOM 1291 O O . SER A 1 178 ? 22.296 8.339 9.806 1.00 86.88 178 SER A O 1
ATOM 1293 N N . ALA A 1 179 ? 23.017 8.886 7.757 1.00 86.88 179 ALA A N 1
ATOM 1294 C CA . ALA A 1 179 ? 21.683 8.911 7.156 1.00 86.88 179 ALA A CA 1
ATOM 1295 C C . ALA A 1 179 ? 20.992 7.538 7.222 1.00 86.88 179 ALA A C 1
ATOM 1297 O O . ALA A 1 179 ? 19.805 7.453 7.552 1.00 86.88 179 ALA A O 1
ATOM 1298 N N . VAL A 1 180 ? 21.732 6.451 6.985 1.00 86.19 180 VAL A N 1
ATOM 1299 C CA . VAL A 1 180 ? 21.193 5.085 7.101 1.00 86.19 180 VAL A CA 1
ATOM 1300 C C . VAL A 1 180 ? 20.856 4.737 8.552 1.00 86.19 180 VAL A C 1
ATOM 1302 O O . VAL A 1 180 ? 19.773 4.212 8.812 1.00 86.19 180 VAL A O 1
ATOM 1305 N N . LEU A 1 181 ? 21.720 5.092 9.508 1.00 89.00 181 LEU A N 1
ATOM 1306 C CA . LEU A 1 181 ? 21.456 4.889 10.938 1.00 89.00 181 LEU A CA 1
ATOM 1307 C C . LEU A 1 181 ? 20.224 5.667 11.421 1.00 89.00 181 LEU A C 1
ATOM 1309 O O . LEU A 1 181 ? 19.383 5.097 12.112 1.00 89.00 181 LEU A O 1
ATOM 1313 N N . ILE A 1 182 ? 20.079 6.936 11.024 1.00 91.00 182 ILE A N 1
ATOM 1314 C CA . ILE A 1 182 ? 18.905 7.759 11.357 1.00 91.00 182 ILE A CA 1
ATOM 1315 C C . ILE A 1 182 ? 17.635 7.137 10.766 1.00 91.00 182 ILE A C 1
ATOM 1317 O O . ILE A 1 182 ? 16.621 7.033 11.455 1.00 91.00 182 ILE A O 1
ATOM 1321 N N . SER A 1 183 ? 17.697 6.670 9.517 1.00 88.31 183 SER A N 1
ATOM 1322 C CA . SER A 1 183 ? 16.569 6.008 8.852 1.00 88.31 183 SER A CA 1
ATOM 1323 C C . SER A 1 183 ? 16.155 4.728 9.578 1.00 88.31 183 SER A C 1
ATOM 1325 O O . SER A 1 183 ? 14.972 4.517 9.838 1.00 88.31 183 SER A O 1
ATOM 1327 N N . ALA A 1 184 ? 17.122 3.887 9.952 1.00 89.06 184 ALA A N 1
ATOM 1328 C CA . ALA A 1 184 ? 16.872 2.662 10.705 1.00 89.06 184 ALA A CA 1
ATOM 1329 C C . ALA A 1 184 ? 16.285 2.957 12.096 1.00 89.06 184 ALA A C 1
ATOM 1331 O O . ALA A 1 184 ? 15.305 2.327 12.496 1.00 89.06 184 ALA A O 1
ATOM 1332 N N . ALA A 1 185 ? 16.830 3.951 12.805 1.00 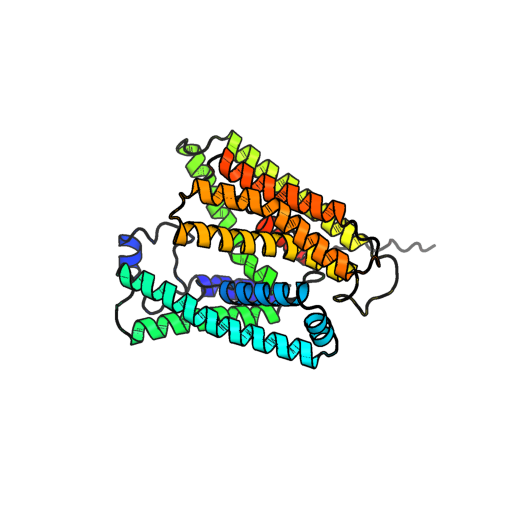92.31 185 ALA A N 1
ATOM 1333 C CA . ALA A 1 185 ? 16.316 4.389 14.100 1.00 92.31 185 ALA A CA 1
ATOM 1334 C C . ALA A 1 185 ? 14.868 4.887 13.994 1.00 92.31 185 ALA A C 1
ATOM 1336 O O . ALA A 1 185 ? 14.023 4.485 14.794 1.00 92.31 185 ALA A O 1
ATOM 1337 N N . TYR A 1 186 ? 14.554 5.691 12.974 1.00 94.00 186 TYR A N 1
ATOM 1338 C CA . TYR A 1 186 ? 13.188 6.129 12.696 1.00 94.00 186 TYR A CA 1
ATOM 1339 C C . TYR A 1 186 ? 12.247 4.940 12.460 1.00 94.00 186 TYR A C 1
ATOM 1341 O O . TYR A 1 186 ? 11.204 4.870 13.105 1.00 94.00 186 TYR A O 1
ATOM 1349 N N . LEU A 1 187 ? 12.614 3.978 11.602 1.00 92.00 187 LEU A N 1
ATOM 1350 C CA . LEU A 1 187 ? 11.775 2.804 11.317 1.00 92.00 187 LEU A CA 1
ATOM 1351 C C . LEU A 1 187 ? 11.484 1.986 12.588 1.00 92.00 187 LEU A C 1
ATOM 1353 O O . LEU A 1 187 ? 10.347 1.559 12.807 1.00 92.00 187 LEU A O 1
ATOM 1357 N N . LEU A 1 188 ? 12.486 1.797 13.452 1.00 93.56 188 LEU A N 1
ATOM 1358 C CA . LEU A 1 188 ? 12.335 1.077 14.721 1.00 93.56 188 LEU A CA 1
ATOM 1359 C C . LEU A 1 188 ? 11.451 1.837 15.720 1.00 93.56 188 LEU A C 1
ATOM 1361 O O . LEU A 1 188 ? 10.517 1.261 16.274 1.00 93.56 188 LEU A O 1
ATOM 1365 N N . ILE A 1 189 ? 11.697 3.131 15.926 1.00 95.06 189 ILE A N 1
ATOM 1366 C CA . ILE A 1 189 ? 10.927 3.946 16.878 1.00 95.06 189 ILE A CA 1
ATOM 1367 C C . ILE A 1 189 ? 9.479 4.108 16.400 1.00 95.06 189 ILE A C 1
ATOM 1369 O O . ILE A 1 189 ? 8.543 3.925 17.180 1.00 95.06 189 ILE A O 1
ATOM 1373 N N . ALA A 1 190 ? 9.279 4.405 15.114 1.00 94.00 190 ALA A N 1
ATOM 1374 C CA . ALA A 1 190 ? 7.956 4.560 14.525 1.00 94.00 190 ALA A CA 1
ATOM 1375 C C . ALA A 1 190 ? 7.159 3.251 14.589 1.00 94.00 190 ALA A C 1
ATOM 1377 O O . ALA A 1 190 ? 5.995 3.263 14.989 1.00 94.00 190 ALA A O 1
ATOM 1378 N N . SER A 1 191 ? 7.778 2.112 14.257 1.00 93.06 191 SER A N 1
ATOM 1379 C CA . SER A 1 191 ? 7.103 0.815 14.361 1.00 93.06 191 SER A CA 1
ATOM 1380 C C . SER A 1 191 ? 6.728 0.479 15.804 1.00 93.06 191 SER A C 1
ATOM 1382 O O . SER A 1 191 ? 5.581 0.108 16.049 1.00 93.06 191 SER A O 1
ATOM 1384 N N . ALA A 1 192 ? 7.622 0.698 16.773 1.00 93.88 192 ALA A N 1
ATOM 1385 C CA . ALA A 1 192 ? 7.314 0.512 18.189 1.00 93.88 192 ALA A CA 1
ATOM 1386 C C . ALA A 1 192 ? 6.138 1.394 18.646 1.00 93.88 192 ALA A C 1
ATOM 1388 O O . ALA A 1 192 ? 5.219 0.906 19.306 1.00 93.88 192 ALA A O 1
ATOM 1389 N N . ALA A 1 193 ? 6.110 2.667 18.243 1.00 93.69 193 ALA A N 1
ATOM 1390 C CA . ALA A 1 193 ? 5.022 3.587 18.570 1.00 93.69 193 ALA A CA 1
ATOM 1391 C C . ALA A 1 193 ? 3.669 3.130 17.986 1.00 93.69 193 ALA A C 1
ATOM 1393 O O . ALA A 1 193 ? 2.651 3.155 18.684 1.00 93.69 193 ALA A O 1
ATOM 1394 N N . VAL A 1 194 ? 3.654 2.642 16.738 1.00 92.69 194 VAL A N 1
ATOM 1395 C CA . VAL A 1 194 ? 2.450 2.070 16.110 1.00 92.69 194 VAL A CA 1
ATOM 1396 C C . VAL A 1 194 ? 1.983 0.815 16.849 1.00 92.69 194 VAL A C 1
ATOM 1398 O O . VAL A 1 194 ? 0.786 0.675 17.104 1.00 92.69 194 VAL A O 1
ATOM 1401 N N . VAL A 1 195 ? 2.902 -0.075 17.246 1.00 91.56 195 VAL A N 1
ATOM 1402 C CA . VAL A 1 195 ? 2.569 -1.263 18.052 1.00 91.56 195 VAL A CA 1
ATOM 1403 C C . VAL A 1 195 ? 1.924 -0.854 19.376 1.00 91.56 195 VAL A C 1
ATOM 1405 O O . VAL A 1 195 ? 0.888 -1.408 19.739 1.00 91.56 195 VAL A O 1
ATOM 1408 N N . VAL A 1 196 ? 2.483 0.136 20.079 1.00 91.44 196 VAL A N 1
ATOM 1409 C CA . VAL A 1 196 ? 1.936 0.625 21.355 1.00 91.44 196 VAL A CA 1
ATOM 1410 C C . VAL A 1 196 ? 0.515 1.155 21.181 1.00 91.44 196 VAL A C 1
ATOM 1412 O O . VAL A 1 196 ? -0.375 0.743 21.922 1.00 91.44 196 VAL A O 1
ATOM 1415 N N . VAL A 1 197 ? 0.259 2.007 20.185 1.00 89.19 197 VAL A N 1
ATOM 1416 C CA . VAL A 1 197 ? -1.094 2.541 19.939 1.00 89.19 197 VAL A CA 1
ATOM 1417 C C . VAL A 1 197 ? -2.073 1.442 19.531 1.00 89.19 197 VAL A C 1
ATOM 1419 O O . VAL A 1 197 ? -3.197 1.418 20.028 1.00 89.19 197 VAL A O 1
ATOM 1422 N N . ASN A 1 198 ? -1.654 0.489 18.699 1.00 86.69 198 ASN A N 1
ATOM 1423 C CA . ASN A 1 198 ? -2.472 -0.667 18.336 1.00 86.69 198 ASN A CA 1
ATOM 1424 C C . ASN A 1 198 ? -2.838 -1.508 19.575 1.00 86.69 198 ASN A C 1
ATOM 1426 O O . ASN A 1 198 ? -3.996 -1.886 19.754 1.00 86.69 198 ASN A O 1
ATOM 1430 N N . ILE A 1 199 ? -1.881 -1.734 20.481 1.00 85.81 199 ILE A N 1
ATOM 1431 C CA . ILE A 1 199 ? -2.124 -2.411 21.759 1.00 85.81 199 ILE A CA 1
ATOM 1432 C C . ILE A 1 199 ? -3.071 -1.597 22.646 1.00 85.81 199 ILE A C 1
ATOM 1434 O O . ILE A 1 199 ? -3.950 -2.192 23.255 1.00 85.81 199 ILE A O 1
ATOM 1438 N N . ILE A 1 200 ? -2.940 -0.269 22.725 1.00 84.94 200 ILE A N 1
ATOM 1439 C CA . ILE A 1 200 ? -3.850 0.587 23.509 1.00 84.94 200 ILE A CA 1
ATOM 1440 C C . ILE A 1 200 ? -5.283 0.486 22.971 1.00 84.94 200 ILE A C 1
ATOM 1442 O O . ILE A 1 200 ? -6.214 0.289 23.751 1.00 84.94 200 ILE A O 1
ATOM 1446 N N . ILE A 1 201 ? -5.459 0.561 21.647 1.00 81.31 201 ILE A N 1
ATOM 1447 C CA . ILE A 1 201 ? -6.772 0.431 20.995 1.00 81.31 201 ILE A CA 1
ATOM 1448 C C . ILE A 1 201 ? -7.365 -0.963 21.249 1.00 81.31 201 ILE A C 1
ATOM 1450 O O . ILE A 1 201 ? -8.552 -1.074 21.554 1.00 81.31 201 ILE A O 1
ATOM 1454 N N . ALA A 1 202 ? -6.542 -2.014 21.187 1.00 75.62 202 ALA A N 1
ATOM 1455 C CA . ALA A 1 202 ? -6.974 -3.388 21.433 1.00 75.62 202 ALA A CA 1
ATOM 1456 C C . ALA A 1 202 ? -7.258 -3.689 22.917 1.00 75.62 202 ALA A C 1
ATOM 1458 O O . ALA A 1 202 ? -8.227 -4.360 23.236 1.00 75.62 202 ALA A O 1
ATOM 1459 N N . ARG A 1 203 ? -6.459 -3.174 23.861 1.00 70.12 203 ARG A N 1
ATOM 1460 C CA . ARG A 1 203 ? -6.611 -3.445 25.305 1.00 70.12 203 ARG A CA 1
ATOM 1461 C C . ARG A 1 203 ? -7.813 -2.765 25.952 1.00 70.12 203 ARG A C 1
ATOM 1463 O O . ARG A 1 203 ? -8.176 -3.142 27.058 1.00 70.12 203 ARG A O 1
ATOM 1470 N N . GLY A 1 204 ? -8.466 -1.815 25.286 1.00 59.94 204 GLY A N 1
ATOM 1471 C CA . GLY A 1 204 ? -9.744 -1.273 25.757 1.00 59.94 204 GLY A CA 1
ATOM 1472 C C . GLY A 1 204 ? -10.883 -2.313 25.835 1.00 59.94 204 GLY A C 1
ATOM 1473 O O . GLY A 1 204 ? -11.996 -1.960 26.214 1.00 59.94 204 GLY A O 1
ATOM 1474 N N . GLU A 1 205 ? -10.655 -3.570 25.434 1.00 55.50 205 GLU A N 1
ATOM 1475 C CA . GLU A 1 205 ? -11.529 -4.762 25.461 1.00 55.50 205 GLU A CA 1
ATOM 1476 C C . GLU A 1 205 ? -11.876 -5.321 26.861 1.00 55.50 205 GLU A C 1
ATOM 1478 O O . GLU A 1 205 ? -11.877 -6.529 27.076 1.00 55.50 205 GLU A O 1
ATOM 1483 N N . SER A 1 206 ? -12.263 -4.475 27.816 1.00 40.81 206 SER A N 1
ATOM 1484 C CA . SER A 1 206 ? -12.877 -4.950 29.066 1.00 40.81 206 SER A CA 1
ATOM 1485 C C . SER A 1 206 ? -14.406 -4.900 28.956 1.00 40.81 206 SER A C 1
ATOM 1487 O O . SER A 1 206 ? -15.000 -3.858 29.215 1.00 40.81 206 SER A O 1
ATOM 1489 N N . GLY A 1 207 ? -15.036 -6.013 28.556 1.00 42.66 207 GLY A N 1
ATOM 1490 C CA . GLY A 1 207 ? -16.483 -6.244 28.714 1.00 42.66 207 GLY A CA 1
ATOM 1491 C C . GLY A 1 207 ? -17.273 -6.500 27.423 1.00 42.66 207 GLY A C 1
ATOM 1492 O O . GLY A 1 207 ? -17.614 -5.569 26.706 1.00 42.66 207 GLY A O 1
ATOM 1493 N N . GLN A 1 208 ? -17.548 -7.782 27.162 1.00 39.38 208 GLN A N 1
ATOM 1494 C CA . GLN A 1 208 ? -18.781 -8.352 26.592 1.00 39.38 208 GLN A CA 1
ATOM 1495 C C . GLN A 1 208 ? -19.591 -7.505 25.587 1.00 39.38 208 GLN A C 1
ATOM 1497 O O . GLN A 1 208 ? -20.688 -7.067 25.904 1.00 39.38 208 GLN A O 1
ATOM 1502 N N . ASP A 1 209 ? -19.090 -7.350 24.356 1.00 42.25 209 ASP A N 1
ATOM 1503 C CA . ASP A 1 209 ? -19.928 -6.955 23.209 1.00 42.25 209 ASP A CA 1
ATOM 1504 C C . ASP A 1 209 ? -19.324 -7.459 21.880 1.00 42.25 209 ASP A C 1
ATOM 1506 O O . ASP A 1 209 ? -18.863 -6.718 21.012 1.00 42.25 209 ASP A O 1
ATOM 1510 N N . SER A 1 210 ? -19.255 -8.786 21.756 1.00 41.59 210 SER A N 1
ATOM 1511 C CA . SER A 1 210 ? -18.612 -9.531 20.658 1.00 41.59 210 SER A CA 1
ATOM 1512 C C . SER A 1 210 ? -19.406 -9.537 19.341 1.00 41.59 210 SER A C 1
ATOM 1514 O O . SER A 1 210 ? -19.053 -10.255 18.411 1.00 41.59 210 SER A O 1
ATOM 1516 N N . THR A 1 211 ? -20.510 -8.791 19.244 1.00 42.66 211 THR A N 1
ATOM 1517 C CA . THR A 1 211 ? -21.441 -8.840 18.099 1.00 42.66 211 THR A CA 1
ATOM 1518 C C . THR A 1 211 ? -21.399 -7.596 17.204 1.00 42.66 211 THR A C 1
ATOM 1520 O O . THR A 1 211 ? -22.043 -7.588 16.157 1.00 42.66 211 THR A O 1
ATOM 1523 N N . SER A 1 212 ? -20.602 -6.569 17.538 1.00 45.50 212 SER A N 1
ATOM 1524 C CA . SER A 1 212 ? -20.473 -5.324 16.749 1.00 45.50 212 SER A CA 1
ATOM 1525 C C . SER A 1 212 ? -19.038 -5.007 16.284 1.00 45.50 212 SER A C 1
ATOM 1527 O O . SER A 1 212 ? -18.687 -3.846 16.054 1.00 45.50 212 SER A O 1
ATOM 1529 N N . GLU A 1 213 ? -18.201 -6.035 16.099 1.00 51.59 213 GLU A N 1
ATOM 1530 C CA . GLU A 1 213 ? -16.734 -5.933 15.945 1.00 51.59 213 GLU A CA 1
ATOM 1531 C C . GLU A 1 213 ? -16.221 -4.962 14.854 1.00 51.59 213 GLU A C 1
ATOM 1533 O O . GLU A 1 213 ? -15.116 -4.436 14.984 1.00 51.59 213 GLU A O 1
ATOM 1538 N N . LEU A 1 214 ? -17.002 -4.649 13.809 1.00 53.06 214 LEU A N 1
ATOM 1539 C CA . LEU A 1 214 ? -16.608 -3.686 12.760 1.00 53.06 214 LEU A CA 1
ATOM 1540 C C . LEU A 1 214 ? -17.329 -2.327 12.799 1.00 53.06 214 LEU A C 1
ATOM 1542 O O . LEU A 1 214 ? -16.918 -1.411 12.079 1.00 53.06 214 LEU A O 1
ATOM 1546 N N . GLY A 1 215 ? -18.402 -2.203 13.585 1.00 58.00 215 GLY A N 1
ATOM 1547 C CA . GLY A 1 215 ? -19.265 -1.015 13.636 1.00 58.00 215 GLY A CA 1
ATOM 1548 C C . GLY A 1 215 ? -19.144 -0.200 14.924 1.00 58.00 215 GLY A C 1
ATOM 1549 O O . GLY A 1 215 ? -19.521 0.968 14.938 1.00 58.00 215 GLY A O 1
ATOM 1550 N N . GLY A 1 216 ? -18.604 -0.792 15.993 1.00 66.81 216 GLY A N 1
ATOM 1551 C CA . GLY A 1 216 ? -18.404 -0.104 17.265 1.00 66.81 216 GLY A CA 1
ATOM 1552 C C . GLY A 1 216 ? -17.247 0.911 17.246 1.00 66.81 216 GLY A C 1
ATOM 1553 O O . GLY A 1 216 ? -16.377 0.860 16.368 1.00 66.81 216 GLY A O 1
ATOM 1554 N N . PRO A 1 217 ? -17.158 1.799 18.257 1.00 69.75 217 PRO A N 1
ATOM 1555 C CA . PRO A 1 217 ? -16.122 2.834 18.346 1.00 69.75 217 PRO A CA 1
ATOM 1556 C C . PRO A 1 217 ? -14.679 2.331 18.197 1.00 69.75 217 PRO A C 1
ATOM 1558 O O . PRO A 1 217 ? -13.835 3.012 17.619 1.00 69.75 217 PRO A O 1
ATOM 1561 N N . LYS A 1 218 ? -14.395 1.112 18.671 1.00 72.62 218 LYS A N 1
ATOM 1562 C CA . LYS A 1 218 ? -13.071 0.473 18.577 1.00 72.62 218 LYS A CA 1
ATOM 1563 C C . LYS A 1 218 ? -12.750 -0.016 17.165 1.00 72.62 218 LYS A C 1
ATOM 1565 O O . LYS A 1 218 ? -11.645 0.215 16.682 1.00 72.62 218 LYS A O 1
ATOM 1570 N N . GLY A 1 219 ? -13.717 -0.637 16.486 1.00 75.88 219 GLY A N 1
ATOM 1571 C CA . GLY A 1 219 ? -13.573 -1.030 15.082 1.00 75.88 219 GLY A CA 1
ATOM 1572 C C . GLY A 1 219 ? -13.347 0.193 14.192 1.00 75.88 219 GLY A C 1
ATOM 1573 O O . GLY A 1 219 ? -12.488 0.176 13.313 1.00 75.88 219 GLY A O 1
ATOM 1574 N N . ILE A 1 220 ? -14.033 1.301 14.491 1.00 80.94 220 ILE A N 1
ATOM 1575 C CA . ILE A 1 220 ? -13.823 2.592 13.825 1.00 80.94 220 ILE A CA 1
ATOM 1576 C C . ILE A 1 220 ? -12.415 3.138 14.114 1.00 80.94 220 ILE A C 1
ATOM 1578 O O . ILE A 1 220 ? -11.751 3.591 13.187 1.00 80.94 220 ILE A O 1
ATOM 1582 N N . ALA A 1 221 ? -11.915 3.044 15.350 1.00 82.94 221 ALA A N 1
ATOM 1583 C CA . ALA A 1 221 ? -10.553 3.462 15.698 1.00 82.94 221 ALA A CA 1
ATOM 1584 C C . ALA A 1 221 ? -9.472 2.640 14.975 1.00 82.94 221 ALA A C 1
ATOM 1586 O O . ALA A 1 221 ? -8.516 3.200 14.442 1.00 82.94 221 ALA A O 1
ATOM 1587 N N . MET A 1 222 ? -9.642 1.318 14.903 1.00 83.12 222 MET A N 1
ATOM 1588 C CA . MET A 1 222 ? -8.720 0.424 14.197 1.00 83.12 222 MET A CA 1
ATOM 1589 C C . MET A 1 222 ? -8.730 0.682 12.685 1.00 83.12 222 MET A C 1
ATOM 1591 O O . MET A 1 222 ? -7.682 0.718 12.040 1.00 83.12 222 MET A O 1
ATOM 1595 N N . ARG A 1 223 ? -9.907 0.966 12.114 1.00 87.19 223 ARG A N 1
ATOM 1596 C CA . ARG A 1 223 ? -10.026 1.435 10.728 1.00 87.19 223 ARG A CA 1
ATOM 1597 C C . ARG A 1 223 ? -9.344 2.786 10.534 1.00 87.19 223 ARG A C 1
ATOM 1599 O O . ARG A 1 223 ? -8.602 2.938 9.571 1.00 87.19 223 ARG A O 1
ATOM 1606 N N . ALA A 1 224 ? -9.537 3.736 11.447 1.00 88.19 224 ALA A N 1
ATOM 1607 C CA . ALA A 1 224 ? -8.919 5.057 11.390 1.00 88.19 224 ALA A CA 1
ATOM 1608 C C . ALA A 1 224 ? -7.388 5.000 11.500 1.00 88.19 224 ALA A C 1
ATOM 1610 O O . ALA A 1 224 ? -6.714 5.841 10.901 1.00 88.19 224 ALA A O 1
ATOM 1611 N N . LEU A 1 225 ? -6.837 4.014 12.217 1.00 89.75 225 LEU A N 1
ATOM 1612 C CA . LEU A 1 225 ? -5.394 3.790 12.311 1.00 89.75 225 LEU A CA 1
ATOM 1613 C C . LEU A 1 225 ? -4.775 3.533 10.928 1.00 89.75 225 LEU A C 1
ATOM 1615 O O . LEU A 1 225 ? -3.739 4.115 10.618 1.00 89.75 225 LEU A O 1
ATOM 1619 N N . ILE A 1 226 ? -5.429 2.712 10.100 1.00 91.56 226 ILE A N 1
ATOM 1620 C CA . ILE A 1 226 ? -4.955 2.327 8.760 1.00 91.56 226 ILE A CA 1
ATOM 1621 C C . ILE A 1 226 ? -5.379 3.355 7.705 1.00 91.56 226 ILE A C 1
ATOM 1623 O O . ILE A 1 226 ? -4.557 3.840 6.930 1.00 91.56 226 ILE A O 1
ATOM 1627 N N . TRP A 1 227 ? -6.668 3.697 7.662 1.00 92.50 227 TRP A N 1
ATOM 1628 C CA . TRP A 1 227 ? -7.242 4.475 6.568 1.00 92.50 227 TRP A CA 1
ATOM 1629 C C . TRP A 1 227 ? -6.883 5.956 6.619 1.00 92.50 227 TRP A C 1
ATOM 1631 O O . TRP A 1 227 ? -6.675 6.539 5.564 1.00 92.50 227 TRP A O 1
ATOM 1641 N N . SER A 1 228 ? -6.783 6.588 7.792 1.00 92.88 228 SER A N 1
ATOM 1642 C CA . SER A 1 228 ? -6.515 8.037 7.860 1.00 92.88 228 SER A CA 1
ATOM 1643 C C . SER A 1 228 ? -5.191 8.447 7.191 1.00 92.88 228 SER A C 1
ATOM 1645 O O . SER A 1 228 ? -5.223 9.322 6.322 1.00 92.88 228 SER A O 1
ATOM 1647 N N . PRO A 1 229 ? -4.036 7.821 7.503 1.00 93.50 229 PRO A N 1
ATOM 1648 C CA . PRO A 1 229 ? -2.773 8.182 6.865 1.00 93.50 229 PRO A CA 1
ATOM 1649 C C . PRO A 1 229 ? -2.734 7.750 5.394 1.00 93.50 229 PRO A C 1
ATOM 1651 O O . PRO A 1 229 ? -2.155 8.447 4.565 1.00 93.50 229 PRO A O 1
ATOM 1654 N N . LEU A 1 230 ? -3.391 6.641 5.043 1.00 93.81 230 LEU A N 1
ATOM 1655 C CA . LEU A 1 230 ? -3.488 6.167 3.664 1.00 93.81 230 LEU A CA 1
ATOM 1656 C C . LEU A 1 230 ? -4.299 7.129 2.781 1.00 93.81 230 LEU A C 1
ATOM 1658 O O . LEU A 1 230 ? -3.841 7.504 1.704 1.00 93.81 230 LEU A O 1
ATOM 1662 N N . LEU A 1 231 ? -5.473 7.567 3.246 1.00 94.38 231 LEU A N 1
ATOM 1663 C CA . LEU A 1 231 ? -6.308 8.551 2.552 1.00 94.38 231 LEU A CA 1
ATOM 1664 C C . LEU A 1 231 ? -5.578 9.887 2.413 1.00 94.38 231 LEU A C 1
ATOM 1666 O O . LEU A 1 231 ? -5.625 10.489 1.341 1.00 94.38 231 LEU A O 1
ATOM 1670 N N . ALA A 1 232 ? -4.853 10.316 3.451 1.00 93.56 232 ALA A N 1
ATOM 1671 C CA . ALA A 1 232 ? -4.005 11.503 3.383 1.00 93.56 232 ALA A CA 1
ATOM 1672 C C . ALA A 1 232 ? -2.898 11.362 2.330 1.00 93.56 232 ALA A C 1
ATOM 1674 O O . ALA A 1 232 ? -2.730 12.267 1.516 1.00 93.56 232 ALA A O 1
ATOM 1675 N N . ASN A 1 233 ? -2.200 10.222 2.287 1.00 92.69 233 ASN A N 1
ATOM 1676 C CA . ASN A 1 233 ? -1.143 9.967 1.305 1.00 92.69 233 ASN A CA 1
ATOM 1677 C C . ASN A 1 233 ? -1.680 9.988 -0.132 1.00 92.69 233 ASN A C 1
ATOM 1679 O O . ASN A 1 233 ? -1.090 10.613 -1.014 1.00 92.69 233 ASN A O 1
ATOM 1683 N N . VAL A 1 234 ? -2.825 9.342 -0.364 1.00 92.56 234 VAL A N 1
ATOM 1684 C CA . VAL A 1 234 ? -3.454 9.283 -1.687 1.00 92.56 234 VAL A CA 1
ATOM 1685 C C . VAL A 1 234 ? -3.984 10.655 -2.113 1.00 92.56 234 VAL A C 1
ATOM 1687 O O . VAL A 1 234 ? -3.704 11.091 -3.229 1.00 92.56 234 VAL A O 1
ATOM 1690 N N . ALA A 1 235 ? -4.678 11.378 -1.229 1.00 93.00 235 ALA A N 1
ATOM 1691 C CA . ALA A 1 235 ? -5.161 12.730 -1.511 1.00 93.00 235 ALA A CA 1
ATOM 1692 C C . ALA A 1 235 ? -4.011 13.700 -1.808 1.00 93.00 235 ALA A C 1
ATOM 1694 O O . ALA A 1 235 ? -4.032 14.379 -2.833 1.00 93.00 235 ALA A O 1
ATOM 1695 N N . ALA A 1 236 ? -2.978 13.726 -0.960 1.00 91.81 236 ALA A N 1
ATOM 1696 C CA . ALA A 1 236 ? -1.796 14.556 -1.174 1.00 91.81 236 ALA A CA 1
ATOM 1697 C C . ALA A 1 236 ? -1.091 14.201 -2.493 1.00 91.81 236 ALA A C 1
ATOM 1699 O O . ALA A 1 236 ? -0.646 15.092 -3.213 1.00 91.81 236 ALA A O 1
ATOM 1700 N N . GLY A 1 237 ? -1.029 12.909 -2.835 1.00 90.00 237 GLY A N 1
ATOM 1701 C CA . GLY A 1 237 ? -0.482 12.423 -4.099 1.00 90.00 237 GLY A CA 1
ATOM 1702 C C . GLY A 1 237 ? -1.249 12.925 -5.322 1.00 90.00 237 GLY A C 1
ATOM 1703 O O . GLY A 1 237 ? -0.625 13.445 -6.244 1.00 90.00 237 GLY A O 1
ATOM 1704 N N . TYR A 1 238 ? -2.582 12.826 -5.329 1.00 90.94 238 TYR A N 1
ATOM 1705 C CA . TYR A 1 238 ? -3.403 13.322 -6.441 1.00 90.94 238 TYR A CA 1
ATOM 1706 C C . TYR A 1 238 ? -3.356 14.845 -6.573 1.00 90.94 238 TYR A C 1
ATOM 1708 O O . TYR A 1 238 ? -3.262 15.353 -7.689 1.00 90.94 238 TYR A O 1
ATOM 1716 N N . ILE A 1 239 ? -3.359 15.573 -5.453 1.00 91.38 239 ILE A N 1
ATOM 1717 C CA . ILE A 1 239 ? -3.208 17.031 -5.471 1.00 91.38 239 ILE A CA 1
ATOM 1718 C C . ILE A 1 239 ? -1.832 17.399 -6.038 1.00 91.38 239 ILE A C 1
ATOM 1720 O O . ILE A 1 239 ? -1.751 18.204 -6.958 1.00 91.38 239 ILE A O 1
ATOM 1724 N N . ALA A 1 240 ? -0.750 16.766 -5.578 1.00 89.94 240 ALA A N 1
ATOM 1725 C CA . ALA A 1 240 ? 0.586 17.012 -6.122 1.00 89.94 240 ALA A CA 1
ATOM 1726 C C . ALA A 1 240 ? 0.684 16.655 -7.617 1.00 89.94 240 ALA A C 1
ATOM 1728 O O . ALA A 1 240 ? 1.266 17.408 -8.393 1.00 89.94 240 ALA A O 1
ATOM 1729 N N . ALA A 1 241 ? 0.073 15.550 -8.053 1.00 88.44 241 ALA A N 1
ATOM 1730 C CA . ALA A 1 241 ? 0.034 15.177 -9.465 1.00 88.44 241 ALA A CA 1
ATOM 1731 C C . ALA A 1 241 ? -0.684 16.231 -10.323 1.00 88.44 241 ALA A C 1
ATOM 1733 O O . ALA A 1 241 ? -0.218 16.546 -11.416 1.00 88.44 241 ALA A O 1
ATOM 1734 N N . LEU A 1 242 ? -1.766 16.833 -9.815 1.00 90.06 242 LEU A N 1
ATOM 1735 C CA . LEU A 1 242 ? -2.421 17.961 -10.476 1.00 90.06 242 LEU A CA 1
ATOM 1736 C C . LEU A 1 242 ? -1.456 19.143 -10.636 1.00 90.06 242 LEU A C 1
ATOM 1738 O O . LEU A 1 242 ? -1.371 19.710 -11.722 1.00 90.06 242 LEU A O 1
ATOM 1742 N N . PHE A 1 243 ? -0.685 19.478 -9.595 1.00 90.06 243 PHE A N 1
ATOM 1743 C CA . PHE A 1 243 ? 0.315 20.547 -9.686 1.00 90.06 243 PHE A CA 1
ATOM 1744 C C . PHE A 1 243 ? 1.413 20.247 -10.710 1.00 90.06 243 PHE A C 1
ATOM 1746 O O . PHE A 1 243 ? 1.844 21.145 -11.431 1.00 90.06 243 PHE A O 1
ATOM 1753 N N . TYR A 1 244 ? 1.837 18.989 -10.815 1.00 89.25 244 TYR A N 1
ATOM 1754 C CA . TYR A 1 244 ? 2.786 18.570 -11.841 1.00 89.25 244 TYR A CA 1
ATOM 1755 C C . TYR A 1 244 ? 2.218 18.756 -13.253 1.00 89.25 244 TYR A C 1
ATOM 1757 O O . TYR A 1 244 ? 2.870 19.357 -14.098 1.00 89.25 244 TYR A O 1
ATOM 1765 N N . VAL A 1 245 ? 0.995 18.286 -13.507 1.00 90.75 245 VAL A N 1
ATOM 1766 C CA . VAL A 1 245 ? 0.388 18.340 -14.847 1.00 90.75 245 VAL A CA 1
ATOM 1767 C C . VAL A 1 245 ? 0.034 19.771 -15.260 1.00 90.75 245 VAL A C 1
ATOM 1769 O O . VAL A 1 245 ? 0.227 20.135 -16.415 1.00 90.75 245 VAL A O 1
ATOM 1772 N N . VAL A 1 246 ? -0.477 20.585 -14.333 1.00 93.12 246 VAL A N 1
ATOM 1773 C CA . VAL A 1 246 ? -0.967 21.941 -14.634 1.00 93.12 246 VAL A CA 1
ATOM 1774 C C . VAL A 1 246 ? 0.154 22.978 -14.610 1.00 93.12 246 VAL A C 1
ATOM 1776 O O . VAL A 1 246 ? 0.175 23.871 -15.452 1.00 93.12 246 VAL A O 1
ATOM 1779 N N . PHE A 1 247 ? 1.086 22.876 -13.659 1.00 91.44 247 PHE A N 1
ATOM 1780 C CA . PHE A 1 247 ? 2.108 23.903 -13.427 1.00 91.44 247 PHE A CA 1
ATOM 1781 C C . PHE A 1 247 ? 3.538 23.429 -13.708 1.00 91.44 247 PHE A C 1
ATOM 1783 O O . PHE A 1 247 ? 4.469 24.208 -13.511 1.00 91.44 247 PHE A O 1
ATOM 1790 N N . ALA A 1 248 ? 3.736 22.176 -14.139 1.00 90.81 248 ALA A N 1
ATOM 1791 C CA . ALA A 1 248 ? 5.054 21.593 -14.414 1.00 90.81 248 ALA A CA 1
ATOM 1792 C C . ALA A 1 248 ? 6.046 21.748 -13.244 1.00 90.81 248 ALA A C 1
ATOM 1794 O O . ALA A 1 248 ? 7.243 21.961 -13.440 1.00 90.81 248 ALA A O 1
ATOM 1795 N N . TRP A 1 249 ? 5.546 21.666 -12.006 1.00 88.00 249 TRP A N 1
ATOM 1796 C CA . TRP A 1 249 ? 6.375 21.825 -10.812 1.00 88.00 249 TRP A CA 1
ATOM 1797 C C . TRP A 1 249 ? 7.466 20.757 -10.719 1.00 88.00 249 TRP A C 1
ATOM 1799 O O . TRP A 1 249 ? 7.261 19.589 -11.049 1.00 88.00 249 TRP A O 1
ATOM 1809 N N . SER A 1 250 ? 8.636 21.165 -10.226 1.00 88.25 250 SER A N 1
ATOM 1810 C CA . SER A 1 250 ? 9.784 20.279 -10.044 1.00 88.25 250 SER A CA 1
ATOM 1811 C C . SER A 1 250 ? 9.526 19.225 -8.963 1.00 88.25 250 SER A C 1
ATOM 1813 O O . SER A 1 250 ? 8.728 19.421 -8.043 1.00 88.25 250 SER A O 1
ATOM 1815 N N . THR A 1 251 ? 10.242 18.101 -9.032 1.00 82.81 251 THR A N 1
ATOM 1816 C CA . THR A 1 251 ? 10.079 16.999 -8.071 1.00 82.81 251 THR A CA 1
ATOM 1817 C C . THR A 1 251 ? 10.260 17.420 -6.602 1.00 82.81 251 THR A C 1
ATOM 1819 O O . THR A 1 251 ? 9.446 16.979 -5.786 1.00 82.81 251 THR A O 1
ATOM 1822 N N . PRO A 1 252 ? 11.195 18.321 -6.219 1.00 83.94 252 PRO A N 1
ATOM 1823 C CA . PRO A 1 252 ? 11.290 18.781 -4.833 1.00 83.94 252 PRO A CA 1
ATOM 1824 C C . PRO A 1 252 ? 10.089 19.639 -4.407 1.00 83.94 252 PRO A C 1
ATOM 1826 O O . PRO A 1 252 ? 9.622 19.519 -3.276 1.00 83.94 252 PRO A O 1
ATOM 1829 N N . ALA A 1 253 ? 9.542 20.462 -5.311 1.00 85.50 253 ALA A N 1
ATOM 1830 C CA . ALA A 1 253 ? 8.359 21.279 -5.034 1.00 85.50 253 ALA A CA 1
ATOM 1831 C C . ALA A 1 253 ? 7.111 20.411 -4.795 1.00 85.50 253 ALA A C 1
ATOM 1833 O O . ALA A 1 253 ? 6.301 20.695 -3.910 1.00 85.50 253 ALA A O 1
ATOM 1834 N N . LEU A 1 254 ? 6.982 19.303 -5.528 1.00 84.69 254 LEU A N 1
ATOM 1835 C CA . LEU A 1 254 ? 5.913 18.326 -5.314 1.00 84.69 254 LEU A CA 1
ATOM 1836 C C . LEU A 1 254 ? 6.034 17.625 -3.957 1.00 84.69 254 LEU A C 1
ATOM 1838 O O . LEU A 1 254 ? 5.027 17.452 -3.270 1.00 84.69 254 LEU A O 1
ATOM 1842 N N . LEU A 1 255 ? 7.250 17.257 -3.542 1.00 82.38 255 LEU A N 1
ATOM 1843 C CA . LEU A 1 255 ? 7.496 16.667 -2.222 1.00 82.38 255 LEU A CA 1
ATOM 1844 C C . LEU A 1 255 ? 7.164 17.649 -1.090 1.00 82.38 255 LEU A C 1
ATOM 1846 O O . LEU A 1 255 ? 6.475 17.272 -0.144 1.00 82.38 255 LEU A O 1
ATOM 1850 N N . LEU A 1 256 ? 7.557 18.921 -1.225 1.00 86.00 256 LEU A N 1
ATOM 1851 C CA . LEU A 1 256 ? 7.186 19.972 -0.269 1.00 86.00 256 LEU A CA 1
ATOM 1852 C C . LEU A 1 256 ? 5.668 20.137 -0.173 1.00 86.00 256 LEU A C 1
ATOM 1854 O O . LEU A 1 256 ? 5.117 20.201 0.923 1.00 86.00 256 LEU A O 1
ATOM 1858 N N . THR A 1 257 ? 4.981 20.150 -1.315 1.00 86.31 257 THR A N 1
ATOM 1859 C CA . THR A 1 257 ? 3.520 20.278 -1.371 1.00 86.31 257 THR A CA 1
ATOM 1860 C C . THR A 1 257 ? 2.841 19.123 -0.649 1.00 86.31 257 THR A C 1
ATOM 1862 O O . THR A 1 257 ? 1.937 19.340 0.155 1.00 86.31 257 THR A O 1
ATOM 1865 N N . ARG A 1 258 ? 3.305 17.888 -0.876 1.00 86.12 258 ARG A N 1
ATOM 1866 C CA . ARG A 1 258 ? 2.806 16.711 -0.154 1.00 86.12 258 ARG A CA 1
ATOM 1867 C C . ARG A 1 258 ? 3.013 16.856 1.347 1.00 86.12 258 ARG A C 1
ATOM 1869 O O . ARG A 1 258 ? 2.058 16.658 2.092 1.00 86.12 258 ARG A O 1
ATOM 1876 N N . LEU A 1 259 ? 4.214 17.235 1.786 1.00 85.69 259 LEU A N 1
ATOM 1877 C CA . LEU A 1 259 ? 4.541 17.398 3.204 1.00 85.69 259 LEU A CA 1
ATOM 1878 C C . LEU A 1 259 ? 3.636 18.437 3.886 1.00 85.69 259 LEU A C 1
ATOM 1880 O O . LEU A 1 259 ? 3.121 18.182 4.974 1.00 85.69 259 LEU A O 1
ATOM 1884 N N . ILE A 1 260 ? 3.377 19.563 3.216 1.00 89.19 260 ILE A N 1
ATOM 1885 C CA . ILE A 1 260 ? 2.473 20.614 3.705 1.00 89.19 260 ILE A CA 1
ATOM 1886 C C . ILE A 1 260 ? 1.030 20.102 3.797 1.00 89.19 260 ILE A C 1
ATOM 1888 O O . ILE A 1 260 ? 0.343 20.385 4.775 1.00 89.19 260 ILE A O 1
ATOM 1892 N N . LEU A 1 261 ? 0.566 19.335 2.807 1.00 89.31 261 LEU A N 1
ATOM 1893 C CA . LEU A 1 261 ? -0.801 18.807 2.765 1.00 89.31 261 LEU A CA 1
ATOM 1894 C C . LEU A 1 261 ? -1.040 17.655 3.749 1.00 89.31 261 LEU A C 1
ATOM 1896 O O . LEU A 1 261 ? -2.162 17.490 4.226 1.00 89.31 261 LEU A O 1
ATOM 1900 N N . PHE A 1 262 ? -0.014 16.866 4.077 1.00 87.50 262 PHE A N 1
ATOM 1901 C CA . PHE A 1 262 ? -0.143 15.713 4.971 1.00 87.50 262 PHE A CA 1
ATOM 1902 C C . PHE A 1 262 ? -0.689 16.092 6.348 1.00 87.50 262 PHE A C 1
ATOM 1904 O O . PHE A 1 262 ? -1.567 15.402 6.862 1.00 87.50 262 PHE A O 1
ATOM 1911 N N . ILE A 1 263 ? -0.204 17.193 6.928 1.00 89.12 263 ILE A N 1
ATOM 1912 C CA . ILE A 1 263 ? -0.602 17.638 8.269 1.00 89.12 263 ILE A CA 1
ATOM 1913 C C . ILE A 1 263 ? -2.118 17.902 8.352 1.00 89.12 263 ILE A C 1
ATOM 1915 O O . ILE A 1 263 ? -2.795 17.218 9.127 1.00 89.12 263 ILE A O 1
ATOM 1919 N N . PRO A 1 264 ? -2.698 18.834 7.566 1.00 94.12 264 PRO A N 1
ATOM 1920 C CA . PRO A 1 264 ? -4.128 19.107 7.630 1.00 94.12 264 PRO A CA 1
ATOM 1921 C C . PRO A 1 264 ? -4.975 17.914 7.174 1.00 94.12 264 PRO A C 1
ATOM 1923 O O . PRO A 1 264 ? -6.036 17.690 7.751 1.00 94.12 264 PRO A O 1
ATOM 1926 N N . LEU A 1 265 ? -4.523 17.117 6.196 1.00 93.75 265 LEU A N 1
ATOM 1927 C CA . LEU A 1 265 ? -5.276 15.951 5.721 1.00 93.75 265 LEU A CA 1
ATOM 1928 C C . LEU A 1 265 ? -5.378 14.850 6.781 1.00 93.75 265 LEU A C 1
ATOM 1930 O O . LEU A 1 265 ? -6.472 14.337 7.008 1.00 93.75 265 LEU A O 1
ATOM 1934 N N . ILE A 1 266 ? -4.278 14.503 7.458 1.00 92.25 266 ILE A N 1
ATOM 1935 C CA . ILE A 1 266 ? -4.300 13.498 8.533 1.00 92.25 266 ILE A CA 1
ATOM 1936 C C . ILE A 1 266 ? -5.255 13.950 9.638 1.00 92.25 266 ILE A C 1
ATOM 1938 O O . ILE A 1 266 ? -6.139 13.188 10.029 1.00 92.25 266 ILE A O 1
ATOM 1942 N N . VAL A 1 267 ? -5.133 15.199 10.099 1.00 92.81 267 VAL A N 1
ATOM 1943 C CA . VAL A 1 267 ? -6.022 15.747 11.136 1.00 92.81 267 VAL A CA 1
ATOM 1944 C C . VAL A 1 267 ? -7.480 15.702 10.682 1.00 92.81 267 VAL A C 1
ATOM 1946 O O . VAL A 1 267 ? -8.340 15.238 11.430 1.00 92.81 267 VAL A O 1
ATOM 1949 N N . LEU A 1 268 ? -7.764 16.124 9.448 1.00 93.94 268 LEU A N 1
ATOM 1950 C CA . LEU A 1 268 ? -9.109 16.112 8.879 1.00 93.94 268 LEU A CA 1
ATOM 1951 C C . LEU A 1 268 ? -9.713 14.704 8.873 1.00 93.94 268 LEU A C 1
ATOM 1953 O O . LEU A 1 268 ? -10.844 14.534 9.330 1.00 93.94 268 LEU A O 1
ATOM 1957 N N . PHE A 1 269 ? -8.982 13.696 8.391 1.00 93.56 269 PHE A N 1
ATOM 1958 C CA . PHE A 1 269 ? -9.492 12.325 8.348 1.00 93.56 269 PHE A CA 1
ATOM 1959 C C . PHE A 1 269 ? -9.677 11.740 9.743 1.00 93.56 269 PHE A C 1
ATOM 1961 O O . PHE A 1 269 ? -10.721 11.144 10.003 1.00 93.56 269 PHE A O 1
ATOM 1968 N N . VAL A 1 270 ? -8.739 11.963 10.667 1.00 91.25 270 VAL A N 1
ATOM 1969 C CA . VAL A 1 270 ? -8.896 11.494 12.051 1.00 91.25 270 VAL A CA 1
ATOM 1970 C C . VAL A 1 270 ? -10.128 12.118 12.701 1.00 91.25 270 VAL A C 1
ATOM 1972 O O . VAL A 1 270 ? -10.917 11.404 13.317 1.00 91.25 270 VAL A O 1
ATOM 1975 N N . LEU A 1 271 ? -10.362 13.418 12.509 1.00 90.25 271 LEU A N 1
ATOM 1976 C CA . LEU A 1 271 ? -11.576 14.083 12.990 1.00 90.25 271 LEU A CA 1
ATOM 1977 C C . LEU A 1 271 ? -12.838 13.549 12.301 1.00 90.25 271 LEU A C 1
ATOM 1979 O O . LEU A 1 271 ? -13.868 13.378 12.955 1.00 90.25 271 LEU A O 1
ATOM 1983 N N . ALA A 1 272 ? -12.772 13.249 11.002 1.00 90.19 272 ALA A N 1
ATOM 1984 C CA . ALA A 1 272 ? -13.879 12.647 10.266 1.00 90.19 272 ALA A CA 1
ATOM 1985 C C . ALA A 1 272 ? -14.234 11.249 10.793 1.00 90.19 272 ALA A C 1
ATOM 1987 O O . ALA A 1 272 ? -15.412 10.897 10.779 1.00 90.19 272 ALA A O 1
ATOM 1988 N N . TYR A 1 273 ? -13.259 10.474 11.282 1.00 88.25 273 TYR A N 1
ATOM 1989 C CA . TYR A 1 273 ? -13.486 9.210 11.993 1.00 88.25 273 TYR A CA 1
ATOM 1990 C C . TYR A 1 273 ? -13.980 9.417 13.429 1.00 88.25 273 TYR A C 1
ATOM 1992 O O . TYR A 1 273 ? -14.925 8.749 13.845 1.00 88.25 273 TYR A O 1
ATOM 2000 N N . ALA A 1 274 ? -13.425 10.383 14.161 1.00 87.12 274 ALA A N 1
ATOM 2001 C CA . ALA A 1 274 ? -13.846 10.700 15.525 1.00 87.12 274 ALA A CA 1
ATOM 2002 C C . ALA A 1 274 ? -15.312 11.157 15.596 1.00 87.12 274 ALA A C 1
ATOM 2004 O O . ALA A 1 274 ? -16.050 10.776 16.501 1.00 87.12 274 ALA A O 1
ATOM 2005 N N . ARG A 1 275 ? -15.781 11.915 14.597 1.00 86.25 275 ARG A N 1
ATOM 2006 C CA . ARG A 1 275 ? -17.195 12.314 14.487 1.00 86.25 275 ARG A CA 1
ATOM 2007 C C . ARG A 1 275 ? -18.144 11.131 14.309 1.00 86.25 275 ARG A C 1
ATOM 2009 O O . ARG A 1 275 ? -19.315 11.245 14.637 1.00 86.25 275 ARG A O 1
ATOM 2016 N N . GLN A 1 276 ? -17.664 9.997 13.808 1.00 81.94 276 GLN A N 1
ATOM 2017 C CA . GLN A 1 276 ? -18.508 8.818 13.584 1.00 81.94 276 GLN A CA 1
ATOM 2018 C C . GLN A 1 276 ? -18.868 8.111 14.875 1.00 81.94 276 GLN A C 1
ATOM 2020 O O . GLN A 1 276 ? -19.898 7.448 14.928 1.00 81.94 276 GLN A O 1
ATOM 2025 N N . THR A 1 277 ? -18.021 8.228 15.896 1.00 75.62 277 THR A N 1
ATOM 2026 C CA . THR A 1 277 ? -18.267 7.562 17.168 1.00 75.62 277 THR A CA 1
ATOM 2027 C C . THR A 1 277 ? -19.188 8.369 18.075 1.00 75.62 277 THR A C 1
ATOM 2029 O O . THR A 1 277 ? -19.520 7.873 19.140 1.00 75.62 277 THR A O 1
ATOM 2032 N N . ASN A 1 278 ? -19.635 9.577 17.685 1.00 70.31 278 ASN A N 1
ATOM 2033 C CA . ASN A 1 278 ? -20.536 10.438 18.474 1.00 70.31 278 ASN A CA 1
ATOM 2034 C C . ASN A 1 278 ? -20.124 10.562 19.963 1.00 70.31 278 ASN A C 1
ATOM 2036 O O . ASN A 1 278 ? -20.969 10.609 20.852 1.00 70.31 278 ASN A O 1
ATOM 2040 N N . GLY A 1 279 ? -18.816 10.562 20.254 1.00 63.28 279 GLY A N 1
ATOM 2041 C CA . GLY A 1 279 ? -18.291 10.596 21.628 1.00 63.28 279 GLY A CA 1
ATOM 2042 C C . GLY A 1 279 ? -18.466 9.300 22.435 1.00 63.28 279 GLY A C 1
ATOM 2043 O O . GLY A 1 279 ? -18.078 9.251 23.598 1.00 63.28 279 GLY A O 1
ATOM 2044 N N . GLN A 1 280 ? -19.011 8.239 21.840 1.00 57.59 280 GLN A N 1
ATOM 2045 C CA . GLN A 1 280 ? -19.091 6.911 22.438 1.00 57.59 280 GLN A CA 1
ATOM 2046 C C . GLN A 1 280 ? -17.741 6.195 22.304 1.00 57.59 280 GLN A C 1
ATOM 2048 O O . GLN A 1 280 ? -17.159 6.136 21.220 1.00 57.59 280 GLN A O 1
ATOM 2053 N N . GLY A 1 281 ? -17.255 5.627 23.409 1.00 60.38 281 GLY A N 1
ATOM 2054 C CA . GLY A 1 281 ? -15.993 4.889 23.479 1.00 60.38 281 GLY A CA 1
ATOM 2055 C C . GLY A 1 281 ? -14.784 5.764 23.829 1.00 60.38 281 GLY A C 1
ATOM 2056 O O . GLY A 1 281 ? -14.527 6.789 23.203 1.00 60.38 281 GLY A O 1
ATOM 2057 N N . ALA A 1 282 ? -14.004 5.319 24.817 1.00 66.12 282 ALA A N 1
ATOM 2058 C CA . ALA A 1 282 ? -12.766 5.960 25.265 1.00 66.12 282 ALA A CA 1
ATOM 2059 C C . ALA A 1 282 ? -11.607 5.727 24.273 1.00 66.12 282 ALA A C 1
ATOM 2061 O O . ALA A 1 282 ? -10.599 5.104 24.602 1.00 66.12 282 ALA A O 1
ATOM 2062 N N . VAL A 1 283 ? -11.764 6.178 23.027 1.00 72.44 283 VAL A N 1
ATOM 2063 C CA . VAL A 1 283 ? -10.704 6.117 22.013 1.00 72.44 283 VAL A CA 1
ATOM 2064 C C . VAL A 1 283 ? -9.833 7.374 22.133 1.00 72.44 283 VAL A C 1
ATOM 2066 O O . VAL A 1 283 ? -10.358 8.484 22.017 1.00 72.44 283 VAL A O 1
ATOM 2069 N N . PRO A 1 284 ? -8.506 7.250 22.325 1.00 83.94 284 PRO A N 1
ATOM 2070 C CA . PRO A 1 284 ? -7.614 8.401 22.421 1.00 83.94 284 PRO A CA 1
ATOM 2071 C C . PRO A 1 284 ? -7.314 8.983 21.024 1.00 83.94 284 PRO A C 1
ATOM 2073 O O . PRO A 1 284 ? -6.228 8.807 20.472 1.00 83.94 284 PRO A O 1
ATOM 2076 N N . TRP A 1 285 ? -8.286 9.685 20.432 1.00 86.56 285 TRP A N 1
ATOM 2077 C CA . TRP A 1 285 ? -8.189 10.264 19.081 1.00 86.56 285 TRP A CA 1
ATOM 2078 C C . TRP A 1 285 ? -7.016 11.233 18.906 1.00 86.56 285 TRP A C 1
ATOM 2080 O O . TRP A 1 285 ? -6.377 11.241 17.856 1.00 86.56 285 TRP A O 1
ATOM 2090 N N . SER A 1 286 ? -6.704 12.018 19.939 1.00 87.69 286 SER A N 1
ATOM 2091 C CA . SER A 1 286 ? -5.553 12.927 19.947 1.00 87.69 286 SER A CA 1
ATOM 2092 C C . SER A 1 286 ? -4.227 12.172 19.857 1.00 87.69 286 SER A C 1
ATOM 2094 O O . SER A 1 286 ? -3.354 12.567 19.089 1.00 87.69 286 SER A O 1
ATOM 2096 N N . LEU A 1 287 ? -4.094 11.055 20.581 1.00 88.94 287 LEU A N 1
ATOM 2097 C CA . LEU A 1 287 ? -2.915 10.190 20.529 1.00 88.94 287 LEU A CA 1
ATOM 2098 C C . LEU A 1 287 ? -2.754 9.554 19.144 1.00 88.94 287 LEU A C 1
ATOM 2100 O O . LEU A 1 287 ? -1.645 9.503 18.621 1.00 88.94 287 LEU A O 1
ATOM 2104 N N . LEU A 1 288 ? -3.857 9.100 18.540 1.00 89.94 288 LEU A N 1
ATOM 2105 C CA . LEU A 1 288 ? -3.857 8.521 17.196 1.00 89.94 288 LEU A CA 1
ATOM 2106 C C . LEU A 1 288 ? -3.436 9.559 16.145 1.00 89.94 288 LEU A C 1
ATOM 2108 O O . LEU A 1 288 ? -2.553 9.273 15.338 1.00 89.94 288 LEU A O 1
ATOM 2112 N N . ALA A 1 289 ? -4.007 10.768 16.184 1.00 91.56 289 ALA A N 1
ATOM 2113 C CA . ALA A 1 289 ? -3.612 11.859 15.292 1.00 91.56 289 ALA A CA 1
ATOM 2114 C C . ALA A 1 289 ? -2.136 12.231 15.472 1.00 91.56 289 ALA A C 1
ATOM 2116 O O . ALA A 1 289 ? -1.410 12.350 14.487 1.00 91.56 289 ALA A O 1
ATOM 2117 N N . LEU A 1 290 ? -1.681 12.373 16.722 1.00 93.38 290 LEU A N 1
ATOM 2118 C CA . LEU A 1 290 ? -0.296 12.712 17.039 1.00 93.38 290 LEU A CA 1
ATOM 2119 C C . LEU A 1 290 ? 0.669 11.651 16.506 1.00 93.38 290 LEU A C 1
ATOM 2121 O O . LEU A 1 290 ? 1.636 11.999 15.834 1.00 93.38 290 LEU A O 1
ATOM 2125 N N . LEU A 1 291 ? 0.386 10.368 16.749 1.00 94.31 291 LEU A N 1
ATOM 2126 C CA . LEU A 1 291 ? 1.176 9.263 16.210 1.00 94.31 291 LEU A CA 1
ATOM 2127 C C . LEU A 1 291 ? 1.265 9.358 14.684 1.00 94.31 291 LEU A C 1
ATOM 2129 O O . LEU A 1 291 ? 2.359 9.307 14.131 1.00 94.31 291 LEU A O 1
ATOM 2133 N N . GLN A 1 292 ? 0.124 9.478 14.003 1.00 94.12 292 GLN A N 1
ATOM 2134 C CA . GLN A 1 292 ? 0.078 9.484 12.542 1.00 94.12 292 GLN A CA 1
ATOM 2135 C C . GLN A 1 292 ? 0.827 10.678 11.954 1.00 94.12 292 GLN A C 1
ATOM 2137 O O . GLN A 1 292 ? 1.577 10.502 10.996 1.00 94.12 292 GLN A O 1
ATOM 2142 N N . LEU A 1 293 ? 0.669 11.864 12.546 1.00 93.44 293 LEU A N 1
ATOM 2143 C CA . LEU A 1 293 ? 1.405 13.061 12.154 1.00 93.44 293 LEU A CA 1
ATOM 2144 C C . LEU A 1 293 ? 2.905 12.871 12.343 1.00 93.44 293 LEU A C 1
ATOM 2146 O O . LEU A 1 293 ? 3.654 13.059 11.392 1.00 93.44 293 LEU A O 1
ATOM 2150 N N . VAL A 1 294 ? 3.343 12.458 13.534 1.00 93.56 294 VAL A N 1
ATOM 2151 C CA . VAL A 1 294 ? 4.768 12.257 13.821 1.00 93.56 294 VAL A CA 1
ATOM 2152 C C . VAL A 1 294 ? 5.353 11.229 12.861 1.00 93.56 294 VAL A C 1
ATOM 2154 O O . VAL A 1 294 ? 6.346 11.511 12.203 1.00 93.56 294 VAL A O 1
ATOM 2157 N N . VAL A 1 295 ? 4.722 10.065 12.707 1.00 94.12 295 VAL A N 1
ATOM 2158 C CA . VAL A 1 295 ? 5.240 9.010 11.833 1.00 94.12 295 VAL A CA 1
ATOM 2159 C C . VAL A 1 295 ? 5.267 9.471 10.374 1.00 94.12 295 VAL A C 1
ATOM 2161 O O . VAL A 1 295 ? 6.316 9.380 9.742 1.00 94.12 295 VAL A O 1
ATOM 2164 N N . CYS A 1 296 ? 4.174 10.005 9.827 1.00 92.50 296 CYS A N 1
ATOM 2165 C CA . CYS A 1 296 ? 4.111 10.350 8.403 1.00 92.50 296 CYS A CA 1
ATOM 2166 C C . CYS A 1 296 ? 4.951 11.582 8.049 1.00 92.50 296 CYS A C 1
ATOM 2168 O O . CYS A 1 296 ? 5.685 11.554 7.065 1.00 92.50 296 CYS A O 1
ATOM 2170 N N . VAL A 1 297 ? 4.881 12.647 8.853 1.00 91.06 297 VAL A N 1
ATOM 2171 C CA . VAL A 1 297 ? 5.593 13.903 8.574 1.00 91.06 297 VAL A CA 1
ATOM 2172 C C . VAL A 1 297 ? 7.092 13.729 8.775 1.00 91.06 297 VAL A C 1
ATOM 2174 O O . VAL A 1 297 ? 7.861 14.167 7.925 1.00 91.06 297 VAL A O 1
ATOM 2177 N N . VAL A 1 298 ? 7.524 13.055 9.851 1.00 91.81 298 VAL A N 1
ATOM 2178 C CA . VAL A 1 298 ? 8.958 12.815 10.084 1.00 91.81 298 VAL A CA 1
ATOM 2179 C C . VAL A 1 298 ? 9.534 11.893 9.012 1.00 91.81 298 VAL A C 1
ATOM 2181 O O . VAL A 1 298 ? 10.634 12.153 8.541 1.00 91.81 298 VAL A O 1
ATOM 2184 N N . GLY A 1 299 ? 8.803 10.863 8.570 1.00 89.19 299 GLY A N 1
ATOM 2185 C CA . GLY A 1 299 ? 9.266 9.979 7.491 1.00 89.19 299 GLY A CA 1
ATOM 2186 C C . GLY A 1 299 ? 9.491 10.723 6.172 1.00 89.19 299 GLY A C 1
ATOM 2187 O O . GLY A 1 299 ? 10.553 10.611 5.551 1.00 89.19 299 GLY A O 1
ATOM 2188 N N . GLU A 1 300 ? 8.525 11.554 5.776 1.00 87.25 300 GLU A N 1
ATOM 2189 C CA . GLU A 1 300 ? 8.628 12.370 4.565 1.00 87.25 300 GLU A CA 1
ATOM 2190 C C . GLU A 1 300 ? 9.755 13.417 4.698 1.00 87.25 300 GLU A C 1
ATOM 2192 O O . GLU A 1 300 ? 10.579 13.559 3.794 1.00 87.25 300 GLU A O 1
ATOM 2197 N N . TRP A 1 301 ? 9.861 14.080 5.856 1.00 89.06 301 TRP A N 1
ATOM 2198 C CA . TRP A 1 301 ? 10.912 15.062 6.148 1.00 89.06 301 TRP A CA 1
ATOM 2199 C C . TRP A 1 301 ? 12.316 14.450 6.117 1.00 89.06 301 TRP A C 1
ATOM 2201 O O . TRP A 1 301 ? 13.213 15.013 5.494 1.00 89.06 301 TRP A O 1
ATOM 2211 N N . LEU A 1 302 ? 12.506 13.275 6.725 1.00 88.25 302 LEU A N 1
ATOM 2212 C CA . LEU A 1 302 ? 13.777 12.550 6.691 1.00 88.25 302 LEU A CA 1
ATOM 2213 C C . LEU A 1 302 ? 14.143 12.134 5.269 1.00 88.25 302 LEU A C 1
ATOM 2215 O O . LEU A 1 302 ? 15.300 12.264 4.884 1.00 88.25 302 LEU A O 1
ATOM 2219 N N . THR A 1 303 ? 13.169 11.689 4.471 1.00 85.25 303 THR A N 1
ATOM 2220 C CA . THR A 1 303 ? 13.413 11.343 3.063 1.00 85.25 303 THR A CA 1
ATOM 2221 C C . THR A 1 303 ? 13.964 12.548 2.294 1.00 85.25 303 THR A C 1
ATOM 2223 O O . THR A 1 303 ? 14.932 12.413 1.547 1.00 85.25 303 THR A O 1
ATOM 2226 N N . MET A 1 304 ? 13.386 13.734 2.509 1.00 82.38 304 MET A N 1
ATOM 2227 C CA . MET A 1 304 ? 13.822 14.970 1.854 1.00 82.38 304 MET A CA 1
ATOM 2228 C C . MET A 1 304 ? 15.170 15.474 2.382 1.00 82.38 304 MET A C 1
ATOM 2230 O O . MET A 1 304 ? 16.023 15.869 1.594 1.00 82.38 304 MET A O 1
ATOM 2234 N N . GLY A 1 305 ? 15.368 15.462 3.703 1.00 83.69 305 GLY A N 1
ATOM 2235 C CA . GLY A 1 305 ? 16.564 16.008 4.346 1.00 83.69 305 GLY A CA 1
ATOM 2236 C C . GLY A 1 305 ? 17.810 15.135 4.193 1.00 83.69 305 GLY A C 1
ATOM 2237 O O . GLY A 1 305 ? 18.917 15.661 4.143 1.00 83.69 305 GLY A O 1
ATOM 2238 N N . LEU A 1 306 ? 17.642 13.814 4.104 1.00 82.81 306 LEU A N 1
ATOM 2239 C CA . LEU A 1 306 ? 18.750 12.861 3.996 1.00 82.81 306 LEU A CA 1
ATOM 2240 C C . LEU A 1 306 ? 19.090 12.474 2.548 1.00 82.81 306 LEU A C 1
ATOM 2242 O O . LEU A 1 306 ? 20.068 11.761 2.340 1.00 82.81 306 LEU A O 1
ATOM 2246 N N . GLY A 1 307 ? 18.298 12.908 1.559 1.00 75.62 307 GLY A N 1
ATOM 2247 C CA . GLY A 1 307 ? 18.539 12.600 0.144 1.00 75.62 307 GLY A CA 1
ATOM 2248 C C . GLY A 1 307 ? 18.532 11.099 -0.165 1.00 75.62 307 GLY A C 1
ATOM 2249 O O . GLY A 1 307 ? 19.272 10.641 -1.034 1.00 75.62 307 GLY A O 1
ATOM 2250 N N . LEU A 1 308 ? 17.743 10.317 0.577 1.00 76.06 308 LEU A N 1
ATOM 2251 C CA . LEU A 1 308 ? 17.740 8.860 0.463 1.00 76.06 308 LEU A CA 1
ATOM 2252 C C . LEU A 1 308 ? 17.197 8.424 -0.909 1.00 76.06 308 LEU A C 1
ATOM 2254 O O . LEU A 1 308 ? 16.173 8.947 -1.352 1.00 76.06 308 LEU A O 1
ATOM 2258 N N . PRO A 1 309 ? 17.804 7.412 -1.557 1.00 71.69 309 PRO A N 1
ATOM 2259 C CA . PRO A 1 309 ? 17.284 6.876 -2.814 1.00 71.69 309 PRO A CA 1
ATOM 2260 C C . PRO A 1 309 ? 16.002 6.049 -2.618 1.00 71.69 309 PRO A C 1
ATOM 2262 O O . PRO A 1 309 ? 15.297 5.764 -3.584 1.00 71.69 309 PRO A O 1
ATOM 2265 N N . TRP A 1 310 ? 15.668 5.674 -1.378 1.00 77.69 310 TRP A N 1
ATOM 2266 C CA . TRP A 1 310 ? 14.385 5.074 -1.009 1.00 77.69 310 TRP A CA 1
ATOM 2267 C C . TRP A 1 310 ? 13.547 6.043 -0.179 1.00 77.69 310 TRP A C 1
ATOM 2269 O O . TRP A 1 310 ? 14.058 6.844 0.601 1.00 77.69 310 TRP A O 1
ATOM 2279 N N . ARG A 1 311 ? 12.226 5.917 -0.299 1.00 80.81 311 ARG A N 1
ATOM 2280 C CA . ARG A 1 311 ? 11.272 6.745 0.437 1.00 80.81 311 ARG A CA 1
ATOM 2281 C C . ARG A 1 311 ? 10.826 6.077 1.736 1.00 80.81 311 ARG A C 1
ATOM 2283 O O . ARG A 1 311 ? 10.454 4.905 1.732 1.00 80.81 311 ARG A O 1
ATOM 2290 N N . LEU A 1 312 ? 10.805 6.840 2.828 1.00 84.00 312 LEU A N 1
ATOM 2291 C CA . LEU A 1 312 ? 10.259 6.421 4.121 1.00 84.00 312 LEU A CA 1
ATOM 2292 C C . LEU A 1 312 ? 8.766 6.787 4.190 1.00 84.00 312 LEU A C 1
ATOM 2294 O O . LEU A 1 312 ? 8.390 7.827 4.727 1.00 84.00 312 LEU A O 1
ATOM 2298 N N . ASP A 1 313 ? 7.908 5.946 3.605 1.00 88.00 313 ASP A N 1
ATOM 2299 C CA . ASP A 1 313 ? 6.452 6.152 3.622 1.00 88.00 313 ASP A CA 1
ATOM 2300 C C . ASP A 1 313 ? 5.862 5.743 4.984 1.00 88.00 313 ASP A C 1
ATOM 2302 O O . ASP A 1 313 ? 5.690 4.560 5.295 1.00 88.00 313 ASP A O 1
ATOM 2306 N N . GLY A 1 314 ? 5.548 6.745 5.810 1.00 89.62 314 GLY A N 1
ATOM 2307 C CA . GLY A 1 314 ? 4.968 6.528 7.134 1.00 89.62 314 GLY A CA 1
ATOM 2308 C C . GLY A 1 314 ? 3.576 5.887 7.103 1.00 89.62 314 GLY A C 1
ATOM 2309 O O . GLY A 1 314 ? 3.250 5.115 8.004 1.00 89.62 314 GLY A O 1
ATOM 2310 N N . ALA A 1 315 ? 2.768 6.125 6.062 1.00 91.94 315 ALA A N 1
ATOM 2311 C CA . ALA A 1 315 ? 1.459 5.487 5.929 1.00 91.94 315 ALA A CA 1
ATOM 2312 C C . ALA A 1 315 ? 1.622 3.985 5.659 1.00 91.94 315 ALA A C 1
ATOM 2314 O O . ALA A 1 315 ? 1.003 3.165 6.341 1.00 91.94 315 ALA A O 1
ATOM 2315 N N . LEU A 1 316 ? 2.512 3.618 4.730 1.00 92.31 316 LEU A N 1
ATOM 2316 C CA . LEU A 1 316 ? 2.858 2.221 4.455 1.00 92.31 316 LEU A CA 1
ATOM 2317 C C . LEU A 1 316 ? 3.427 1.526 5.697 1.00 92.31 316 LEU A C 1
ATOM 2319 O O . LEU A 1 316 ? 3.072 0.376 5.965 1.00 92.31 316 LEU A O 1
ATOM 2323 N N . LEU A 1 317 ? 4.266 2.215 6.478 1.00 93.50 317 LEU A N 1
ATOM 2324 C CA . LEU A 1 317 ? 4.802 1.689 7.733 1.00 93.50 317 LEU A CA 1
ATOM 2325 C C . LEU A 1 317 ? 3.687 1.390 8.743 1.00 93.50 317 LEU A C 1
ATOM 2327 O O . LEU A 1 317 ? 3.655 0.294 9.303 1.00 93.50 317 LEU A O 1
ATOM 2331 N N . ILE A 1 318 ? 2.741 2.315 8.934 1.00 93.56 318 ILE A N 1
ATOM 2332 C CA . ILE A 1 318 ? 1.598 2.115 9.837 1.00 93.56 318 ILE A CA 1
ATOM 2333 C C . ILE A 1 318 ? 0.766 0.905 9.402 1.00 93.56 318 ILE A C 1
ATOM 2335 O O . ILE A 1 318 ? 0.462 0.046 10.234 1.00 93.56 318 ILE A O 1
ATOM 2339 N N . VAL A 1 319 ? 0.429 0.800 8.110 1.00 93.44 319 VAL A N 1
ATOM 2340 C CA . VAL A 1 319 ? -0.320 -0.350 7.577 1.00 93.44 319 VAL A CA 1
ATOM 2341 C C . VAL A 1 319 ? 0.457 -1.644 7.801 1.00 93.44 319 VAL A C 1
ATOM 2343 O O . VAL A 1 319 ? -0.088 -2.599 8.348 1.00 93.44 319 VAL A O 1
ATOM 2346 N N . THR A 1 320 ? 1.742 -1.665 7.445 1.00 93.25 320 THR A N 1
ATOM 2347 C CA . THR A 1 320 ? 2.604 -2.848 7.559 1.00 93.25 320 THR A CA 1
ATOM 2348 C C . THR A 1 320 ? 2.674 -3.347 8.997 1.00 93.25 320 THR A C 1
ATOM 2350 O O . THR A 1 320 ? 2.390 -4.513 9.262 1.00 93.25 320 THR A O 1
ATOM 2353 N N . VAL A 1 321 ? 2.980 -2.465 9.949 1.00 93.56 321 VAL A N 1
ATOM 2354 C CA . VAL A 1 321 ? 3.068 -2.824 11.370 1.00 93.56 321 VAL A CA 1
ATOM 2355 C C . VAL A 1 321 ? 1.712 -3.298 11.895 1.00 93.56 321 VAL A C 1
ATOM 2357 O O . VAL A 1 321 ? 1.635 -4.308 12.593 1.00 93.56 321 VAL A O 1
ATOM 2360 N N . THR A 1 322 ? 0.622 -2.630 11.520 1.00 91.88 322 THR A N 1
ATOM 2361 C CA . THR A 1 322 ? -0.729 -3.009 11.957 1.00 91.88 322 THR A CA 1
ATOM 2362 C C . THR A 1 322 ? -1.119 -4.396 11.445 1.00 91.88 322 THR A C 1
ATOM 2364 O O . THR A 1 322 ? -1.567 -5.238 12.218 1.00 91.88 322 THR A O 1
ATOM 2367 N N . VAL A 1 323 ? -0.871 -4.689 10.170 1.00 91.75 323 VAL A N 1
ATOM 2368 C CA . VAL A 1 323 ? -1.145 -6.006 9.581 1.00 91.75 323 VAL A CA 1
ATOM 2369 C C . VAL A 1 323 ? -0.271 -7.090 10.208 1.00 91.75 323 VAL A C 1
ATOM 2371 O O . VAL A 1 323 ? -0.778 -8.158 10.545 1.00 91.75 323 VAL A O 1
ATOM 2374 N N . LEU A 1 324 ? 1.023 -6.822 10.409 1.00 91.88 324 LEU A N 1
ATOM 2375 C CA . LEU A 1 324 ? 1.940 -7.780 11.028 1.00 91.88 324 LEU A CA 1
ATOM 2376 C C . LEU A 1 324 ? 1.559 -8.071 12.480 1.00 91.88 324 LEU A C 1
ATOM 2378 O O . LEU A 1 324 ? 1.528 -9.231 12.875 1.00 91.88 324 LEU A O 1
ATOM 2382 N N . THR A 1 325 ? 1.197 -7.058 13.270 1.00 89.38 325 THR A N 1
ATOM 2383 C CA . THR A 1 325 ? 0.705 -7.284 14.641 1.00 89.38 325 THR A CA 1
ATOM 2384 C C . THR A 1 325 ? -0.578 -8.113 14.661 1.00 89.38 325 THR A C 1
ATOM 2386 O O . THR A 1 325 ? -0.703 -9.006 15.497 1.00 89.38 325 THR A O 1
ATOM 2389 N N . S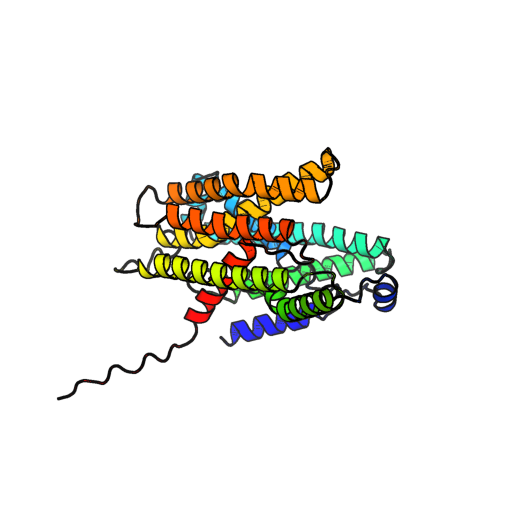ER A 1 326 ? -1.503 -7.895 13.723 1.00 86.94 326 SER A N 1
ATOM 2390 C CA . SER A 1 326 ? -2.693 -8.741 13.568 1.00 86.94 326 SER A CA 1
ATOM 2391 C C . SER A 1 326 ? -2.359 -10.168 13.139 1.00 86.94 326 SER A C 1
ATOM 2393 O O . SER A 1 326 ? -2.972 -11.110 13.637 1.00 86.94 326 SER A O 1
ATOM 2395 N N . LEU A 1 327 ? -1.364 -10.353 12.270 1.00 88.12 327 LEU A N 1
ATOM 2396 C CA . LEU A 1 327 ? -0.870 -11.675 11.889 1.00 88.12 327 LEU A CA 1
ATOM 2397 C C . LEU A 1 327 ? -0.236 -12.401 13.087 1.00 88.12 327 LEU A C 1
ATOM 2399 O O . LEU A 1 327 ? -0.482 -13.588 13.280 1.00 88.12 327 LEU A O 1
ATOM 2403 N N . LEU A 1 328 ? 0.524 -11.693 13.929 1.00 87.00 328 LEU A N 1
ATOM 2404 C CA . LEU A 1 328 ? 1.136 -12.256 15.137 1.00 87.00 328 LEU A CA 1
ATOM 2405 C C . LEU A 1 328 ? 0.092 -12.731 16.157 1.00 87.00 328 LEU A C 1
ATOM 2407 O O . LEU A 1 328 ? 0.328 -13.723 16.839 1.00 87.00 328 LEU A O 1
ATOM 2411 N N . ARG A 1 329 ? -1.085 -12.094 16.227 1.00 82.81 329 ARG A N 1
ATOM 2412 C CA . ARG A 1 329 ? -2.198 -12.554 17.083 1.00 82.81 329 ARG A CA 1
ATOM 2413 C C . ARG A 1 329 ? -2.783 -13.903 16.654 1.00 82.81 329 ARG A C 1
ATOM 2415 O O . ARG A 1 329 ? -3.447 -14.543 17.461 1.00 82.81 329 ARG A O 1
ATOM 2422 N N . LEU A 1 330 ? -2.552 -14.335 15.411 1.00 81.50 330 LEU A N 1
ATOM 2423 C CA . LEU A 1 330 ? -2.968 -15.655 14.923 1.00 81.50 330 LEU A CA 1
ATOM 2424 C C . LEU A 1 330 ? -1.993 -16.772 15.310 1.00 81.50 330 LEU A C 1
ATOM 2426 O O . LEU A 1 330 ? -2.336 -17.947 15.164 1.00 81.50 330 LEU A O 1
ATOM 2430 N N . LEU A 1 331 ? -0.785 -16.436 15.772 1.00 79.62 331 LEU A N 1
ATOM 2431 C CA . LEU A 1 331 ? 0.140 -17.442 16.272 1.00 79.62 331 LEU A CA 1
ATOM 2432 C C . LEU A 1 331 ? -0.373 -17.957 17.621 1.00 79.62 331 LEU A C 1
ATOM 2434 O O . LEU A 1 331 ? -0.711 -17.146 18.489 1.00 79.62 331 LEU A O 1
ATOM 2438 N N . PRO A 1 332 ? -0.422 -19.284 17.831 1.00 66.56 332 PRO A N 1
ATOM 2439 C CA . PRO A 1 332 ? -0.696 -19.838 19.142 1.00 66.56 332 PRO A CA 1
ATOM 2440 C C . PRO A 1 332 ? 0.466 -19.447 20.055 1.00 66.56 332 PRO A C 1
ATOM 2442 O O . PRO A 1 332 ? 1.504 -20.102 20.088 1.00 66.56 332 PRO A O 1
ATOM 2445 N N . VAL A 1 333 ? 0.317 -18.345 20.787 1.00 61.59 333 VAL A N 1
ATOM 2446 C CA . VAL A 1 333 ? 1.153 -18.090 21.955 1.00 61.59 333 VAL A CA 1
ATOM 2447 C C . VAL A 1 333 ? 0.884 -19.270 22.873 1.00 61.59 333 VAL A C 1
ATOM 2449 O O . VAL A 1 333 ? -0.263 -19.460 23.284 1.00 61.59 333 VAL A O 1
ATOM 2452 N N . SER A 1 334 ? 1.900 -20.091 23.151 1.00 47.44 334 SER A N 1
ATOM 2453 C CA . SER A 1 334 ? 1.818 -21.099 24.201 1.00 47.44 334 SER A CA 1
ATOM 2454 C C . SER A 1 334 ? 1.557 -20.350 25.502 1.00 47.44 334 SER A C 1
ATOM 2456 O O . SER A 1 334 ? 2.479 -19.902 26.185 1.00 47.44 334 SER A O 1
ATOM 2458 N N . ARG A 1 335 ? 0.283 -20.120 25.823 1.00 50.69 335 ARG A N 1
ATOM 2459 C CA . ARG A 1 335 ? -0.113 -19.733 27.164 1.00 50.69 335 ARG A CA 1
ATOM 2460 C C . ARG A 1 335 ? 0.360 -20.899 28.013 1.00 50.69 335 ARG A C 1
ATOM 2462 O O . ARG A 1 335 ? -0.174 -21.997 27.872 1.00 50.69 335 ARG A O 1
ATOM 2469 N N . GLY A 1 336 ? 1.425 -20.681 28.786 1.00 44.00 336 GLY A N 1
ATOM 2470 C CA . GLY A 1 336 ? 1.833 -21.622 29.816 1.00 44.00 336 GLY A CA 1
ATOM 2471 C C . GLY A 1 336 ? 0.570 -22.018 30.561 1.00 44.00 336 GLY A C 1
ATOM 2472 O O . GLY A 1 336 ? -0.206 -21.140 30.953 1.00 44.00 336 GLY A O 1
ATOM 2473 N N . ALA A 1 337 ? 0.302 -23.321 30.612 1.00 39.22 337 ALA A N 1
ATOM 2474 C CA . ALA A 1 337 ? -0.844 -23.844 31.328 1.00 39.22 337 ALA A CA 1
ATOM 2475 C C . ALA A 1 337 ? -0.877 -23.179 32.714 1.00 39.22 337 ALA A C 1
ATOM 2477 O O . ALA A 1 337 ? 0.183 -23.081 33.344 1.00 39.22 337 ALA A O 1
ATOM 2478 N N . PRO A 1 338 ? -2.031 -22.682 33.194 1.00 45.25 338 PRO A N 1
ATOM 2479 C CA . PRO A 1 338 ? -2.132 -22.345 34.600 1.00 45.25 338 PRO A CA 1
ATOM 2480 C C . PRO A 1 338 ? -1.758 -23.618 35.353 1.00 45.25 338 PRO A C 1
ATOM 2482 O O . PRO A 1 338 ? -2.401 -24.651 35.165 1.00 45.25 338 PRO A O 1
ATOM 2485 N N . ALA A 1 339 ? -0.669 -23.560 36.124 1.00 44.84 339 ALA A N 1
ATOM 2486 C CA . ALA A 1 339 ? -0.349 -24.599 37.08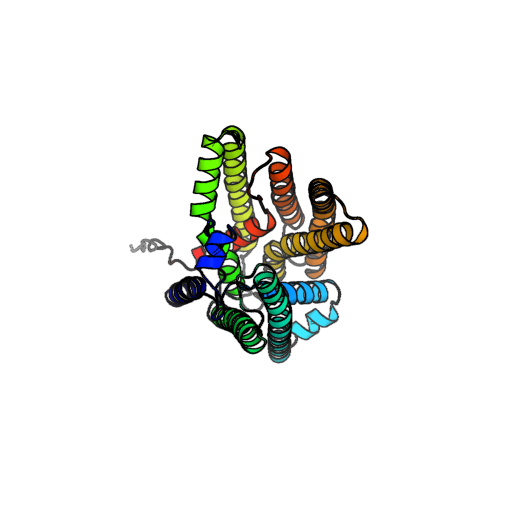1 1.00 44.84 339 ALA A CA 1
ATOM 2487 C C . ALA A 1 339 ? -1.613 -24.777 37.916 1.00 44.84 339 ALA A C 1
ATOM 2489 O O . ALA A 1 339 ? -2.032 -23.864 38.630 1.00 44.84 339 ALA A O 1
ATOM 2490 N N . THR A 1 340 ? -2.287 -25.903 37.712 1.00 50.28 340 THR A N 1
ATOM 2491 C CA . THR A 1 340 ? -3.430 -26.304 38.507 1.00 50.28 340 THR A CA 1
ATOM 2492 C C . THR A 1 340 ? -2.946 -26.338 39.942 1.00 50.28 340 THR A C 1
ATOM 2494 O O . THR A 1 340 ? -2.168 -27.207 40.327 1.00 50.28 340 THR A O 1
ATOM 2497 N N . ALA A 1 341 ? -3.374 -25.345 40.714 1.00 48.75 341 ALA A N 1
ATOM 2498 C CA . ALA A 1 341 ? -3.419 -25.446 42.152 1.00 48.75 341 ALA A CA 1
ATOM 2499 C C . ALA A 1 341 ? -4.406 -26.577 42.483 1.00 48.75 341 ALA A C 1
ATOM 2501 O O . ALA A 1 341 ? -5.619 -26.390 42.463 1.00 48.75 341 ALA A O 1
ATOM 2502 N N . SER A 1 342 ? -3.865 -27.767 42.708 1.00 44.94 342 SER A N 1
ATOM 2503 C CA . SER A 1 342 ? -4.470 -28.844 43.489 1.00 44.94 342 SER A CA 1
ATOM 2504 C C . SER A 1 342 ? -3.423 -29.167 44.554 1.00 44.94 342 SER A C 1
ATOM 2506 O O . SER A 1 342 ? -2.319 -29.573 44.193 1.00 44.94 342 SER A O 1
ATOM 2508 N N . ALA A 1 343 ? -3.602 -28.624 45.758 1.00 40.38 343 ALA A N 1
ATOM 2509 C CA . ALA A 1 343 ? -4.283 -29.281 46.880 1.00 40.38 343 ALA A CA 1
ATOM 2510 C C . ALA A 1 343 ? -3.338 -30.268 47.571 1.00 40.38 343 ALA A C 1
ATOM 2512 O O . ALA A 1 343 ? -2.957 -31.264 46.922 1.00 40.38 343 ALA A O 1
#

Secondary structure (DSSP, 8-state):
-HHHHHHHHHHHHHTTSB-TTB-HHHHHHTTTTSSTT---BTTTTTTHHHHHHHHHHHHHHHH-HHHHHHHHH-HHHHHHHHHHHHHHHHHHHHHHHHHHHHHHHHTTSB---HHHHHHHHHHHHHHHHHHHHHHHT-EETTTEETHHHHHHHHHHHHHHHHHHHHHHHHHTTSS-HHHHHHHHHHHHHHHHHHHHHHHHHHHT--S--TT-TTTSHHHHHHHHHHHHHHHHHHHHHHHHHHHHHHH---HHHHHHHHHHHHHHHHHHHHHHHHGGGTT-S---HHHHHHHHHHHHHHHHHHHHHHT-SS---HHHHHHHHHHHHHHHTTS------------